Protein 3AGT (pdb70)

Organism: Nitratidesulfovibrio vulgaris (strain ATCC 29579 / DSM 644 / CCUG 34227 / NCIMB 8303 / VKM B-1760 / Hildenborough) (NCBI:txid882)

Radius of gyration: 22.62 Å; Cα contacts (8 Å, |Δi|>4): 217; chains: 2; bounding box: 48×69×42 Å

Nearest PDB structures (foldseek):
  3agt-assembly1_A  TM=1.008E+00  e=1.242E-19  Nitratidesulfovibrio vulgaris
  3whn-assembly2_B  TM=9.846E-01  e=7.867E-18  Nitratidesulfovibrio vulgaris str. Hildenborough
  3waq-assembly1_A  TM=9.697E-01  e=4.913E-17  Nitratidesulfovibrio vulgaris str. Hildenborough
  4xpw-assembly1_A  TM=8.738E-01  e=1.683E-05  Methylococcus capsulatus str. Bath
  4xpx-assembly1_A  TM=8.775E-01  e=5.217E-05  Methylococcus capsulatus str. Bath

B-factor: mean 12.22, std 5.67, range [4.22, 37.98]

Secondary structure (DSSP, 8-state):
--S----GGG--SHHHHHHHHHHHHHHHHHHHHHHTT-HHHHHHHHHHHHHHHHHHHHHHHHHHHHTT-TTHHHHHHHHHHHHHHHHHHHHHHTT--HHHHHHHHHHHHHHHHHIIIIIIHHHHHHHHHTT--/--S----GGG--SHHHHHHHHHHHHHHHHHHHHHHTT-HHHHHHHHHHHHHHHHHHHHHHHHHHHHTT-TTHHHHHHHHHHHHHHHHHHHHHTTT--HHHHHHHHHHHHHHHHHIIIIIIHHHHHHHHHTT--

Structure (mmCIF, N/CA/C/O backbone):
data_3AGT
#
_entry.id   3AGT
#
_cell.length_a   33.311
_cell.length_b   44.873
_cell.length_c   48.127
_cell.angle_alpha   95.270
_cell.angle_beta   104.200
_cell.angle_gamma   90.030
#
_symmetry.space_group_name_H-M   'P 1'
#
loop_
_entity.id
_entity.type
_entity.pdbx_description
1 polymer 'Hemerythrin-like domain protein DcrH'
2 non-polymer 'CHLORO DIIRON-OXO MOIETY'
3 water water
#
loop_
_atom_site.group_PDB
_atom_site.id
_atom_site.type_symbol
_atom_site.label_atom_id
_atom_site.label_alt_id
_atom_site.label_comp_id
_atom_site.label_asym_id
_atom_site.label_entity_id
_atom_site.label_seq_id
_atom_site.pdbx_PDB_ins_code
_atom_site.Cartn_x
_atom_site.Cartn_y
_atom_site.Cartn_z
_atom_site.occupancy
_atom_site.B_iso_or_equiv
_atom_site.auth_seq_id
_atom_site.auth_comp_id
_atom_site.auth_asym_id
_atom_site.auth_atom_id
_atom_site.pdbx_PDB_model_num
ATOM 1 N N . ASP A 1 4 ? 37.915 20.878 2.343 1.00 29.76 4 ASP A N 1
ATOM 2 C CA . ASP A 1 4 ? 38.482 21.931 3.246 1.00 28.45 4 ASP A CA 1
ATOM 3 C C . ASP A 1 4 ? 37.400 22.851 3.848 1.00 27.02 4 ASP A C 1
ATOM 4 O O . ASP A 1 4 ? 37.018 22.717 5.020 1.00 26.86 4 ASP A O 1
ATOM 9 N N . VAL A 1 5 ? 36.894 23.767 3.031 1.00 24.84 5 VAL A N 1
ATOM 10 C CA . VAL A 1 5 ? 35.832 24.683 3.453 1.00 22.42 5 VAL A CA 1
ATOM 11 C C . VAL A 1 5 ? 34.544 24.334 2.709 1.00 20.73 5 VAL A C 1
ATOM 12 O O . VAL A 1 5 ? 34.537 24.278 1.476 1.00 21.01 5 VAL A O 1
ATOM 16 N N . LEU A 1 6 ? 33.474 24.076 3.463 1.00 18.12 6 LEU A N 1
ATOM 17 C CA . LEU A 1 6 ? 32.138 23.820 2.885 1.00 16.28 6 LEU A CA 1
ATOM 18 C C . LEU A 1 6 ? 31.340 25.119 2.651 1.00 16.41 6 LEU A C 1
ATOM 19 O O . LEU A 1 6 ? 30.645 25.264 1.623 1.00 16.93 6 LEU A O 1
ATOM 24 N N . VAL A 1 7 ? 31.462 26.060 3.590 1.00 14.66 7 VAL A N 1
ATOM 25 C CA . VAL A 1 7 ? 30.751 27.355 3.554 1.00 14.36 7 VAL A CA 1
ATOM 26 C C . VAL A 1 7 ? 31.746 28.489 3.673 1.00 14.65 7 VAL A C 1
ATOM 27 O O . VAL A 1 7 ? 32.553 28.529 4.604 1.00 14.66 7 VAL A O 1
ATOM 31 N N . LYS A 1 8 ? 31.714 29.399 2.718 1.00 14.60 8 LYS A N 1
ATOM 32 C CA . LYS A 1 8 ? 32.530 30.594 2.807 1.00 15.43 8 LYS A CA 1
ATOM 33 C C . LYS A 1 8 ? 31.641 31.753 3.229 1.00 15.47 8 LYS A C 1
ATOM 34 O O . LYS A 1 8 ? 30.557 31.932 2.695 1.00 16.78 8 LYS A O 1
ATOM 40 N N . TRP A 1 9 ? 32.109 32.544 4.183 1.00 14.89 9 TRP A N 1
ATOM 41 C CA . TRP A 1 9 ? 31.361 33.725 4.584 1.00 15.18 9 TRP A CA 1
ATOM 42 C C . TRP A 1 9 ? 31.152 34.649 3.406 1.00 15.30 9 TRP A C 1
ATOM 43 O O . TRP A 1 9 ? 32.017 34.789 2.559 1.00 16.51 9 TRP A O 1
ATOM 54 N N . SER A 1 10 ? 29.998 35.275 3.350 1.00 15.36 10 SER A N 1
ATOM 55 C CA . SER A 1 10 ? 29.773 36.340 2.391 1.00 16.06 10 SER A CA 1
ATOM 56 C C . SER A 1 10 ? 28.806 37.331 2.998 1.00 16.37 10 SER A C 1
ATOM 57 O O . SER A 1 10 ? 28.178 37.051 4.046 1.00 15.16 10 SER A O 1
ATOM 60 N N . GLU A 1 11 ? 28.697 38.481 2.333 1.00 16.89 11 GLU A N 1
ATOM 61 C CA . GLU A 1 11 ? 27.749 39.540 2.695 1.00 18.01 11 GLU A CA 1
ATOM 62 C C . GLU A 1 11 ? 26.296 39.049 2.763 1.00 17.85 11 GLU A C 1
ATOM 63 O O . GLU A 1 11 ? 25.478 39.614 3.498 1.00 18.40 11 GLU A O 1
ATOM 69 N N . ASP A 1 12 ? 25.973 37.986 2.036 1.00 17.48 12 ASP A N 1
ATOM 70 C CA . ASP A 1 12 ? 24.642 37.404 2.131 1.00 17.90 12 ASP A CA 1
ATOM 71 C C . ASP A 1 12 ? 24.288 36.944 3.556 1.00 16.00 12 ASP A C 1
ATOM 72 O O . ASP A 1 12 ? 23.111 36.862 3.912 1.00 15.65 12 ASP A O 1
ATOM 77 N N . LEU A 1 13 ? 25.310 36.703 4.384 1.00 13.72 13 LEU A N 1
ATOM 78 C CA . LEU A 1 13 ? 25.069 36.254 5.747 1.00 13.03 13 LEU A CA 1
ATOM 79 C C . LEU A 1 13 ? 25.220 37.369 6.780 1.00 11.59 13 LEU A C 1
ATOM 80 O O . LEU A 1 13 ? 25.030 37.133 7.969 1.00 11.95 13 LEU A O 1
ATOM 85 N N . ALA A 1 14 ? 25.565 38.572 6.333 1.00 10.94 14 ALA A N 1
ATOM 86 C CA . ALA A 1 14 ? 25.880 39.696 7.234 1.00 10.40 14 ALA A CA 1
ATOM 87 C C . ALA A 1 14 ? 24.632 40.270 7.920 1.00 9.58 14 ALA A C 1
ATOM 88 O O . ALA A 1 14 ? 23.534 40.257 7.368 1.00 11.00 14 ALA A O 1
ATOM 90 N N . ASN A 1 15 ? 24.803 40.711 9.156 1.00 11.22 15 ASN A N 1
ATOM 91 C CA . ASN A 1 15 ? 23.712 41.273 9.964 1.00 9.56 15 ASN A CA 1
ATOM 92 C C . ASN A 1 15 ? 24.381 42.321 10.881 1.00 9.57 15 ASN A C 1
ATOM 93 O O . ASN A 1 15 ? 25.274 43.048 10.410 1.00 10.49 15 ASN A O 1
ATOM 98 N N . LEU A 1 16 ? 23.952 42.440 12.127 1.00 9.03 16 LEU A N 1
ATOM 99 C CA . LEU A 1 16 ? 24.640 43.326 13.094 1.00 9.70 16 LEU A CA 1
ATOM 100 C C . LEU A 1 16 ? 26.057 42.825 13.333 1.00 9.28 16 LEU A C 1
ATOM 101 O O . LEU A 1 16 ? 26.288 41.631 13.266 1.00 8.30 16 LEU A O 1
ATOM 106 N N . PRO A 1 17 ? 27.012 43.697 13.656 1.00 9.20 17 PRO A N 1
ATOM 107 C CA . PRO A 1 17 ? 28.372 43.202 13.863 1.00 9.65 17 PRO A CA 1
ATOM 108 C C . PRO A 1 17 ? 28.488 42.139 14.951 1.00 8.85 17 PRO A C 1
ATOM 109 O O . PRO A 1 17 ? 29.233 41.144 14.784 1.00 9.00 17 PRO A O 1
ATOM 113 N N . SER A 1 18 ? 27.787 42.302 16.076 1.00 9.62 18 SER A N 1
ATOM 114 C CA A SER A 1 18 ? 27.896 41.276 17.124 0.80 9.56 18 SER A CA 1
ATOM 115 C CA B SER A 1 18 ? 27.861 41.294 17.144 0.20 9.03 18 SER A CA 1
ATOM 116 C C . SER A 1 18 ? 27.313 39.948 16.698 1.00 8.48 18 SER A C 1
ATOM 117 O O . SER A 1 18 ? 27.828 38.904 17.080 1.00 10.13 18 SER A O 1
ATOM 122 N N . ILE A 1 19 ? 26.258 39.989 15.894 1.00 7.47 19 ILE A N 1
ATOM 123 C CA . ILE A 1 19 ? 25.624 38.797 15.392 1.00 7.19 19 ILE A CA 1
ATOM 124 C C . ILE A 1 19 ? 26.523 38.122 14.347 1.00 6.43 19 ILE A C 1
ATOM 125 O O . ILE A 1 19 ? 26.624 36.857 14.330 1.00 6.41 19 ILE A O 1
ATOM 130 N N . ASP A 1 20 ? 27.233 38.892 13.537 1.00 6.79 20 ASP A N 1
ATOM 131 C CA . ASP A 1 20 ? 28.172 38.339 12.583 1.00 6.79 20 ASP A CA 1
ATOM 132 C C . ASP A 1 20 ? 29.216 37.487 13.309 1.00 6.53 20 ASP A C 1
ATOM 133 O O . ASP A 1 20 ? 29.608 36.452 12.790 1.00 7.57 20 ASP A O 1
ATOM 138 N N . THR A 1 21 ? 29.678 37.896 14.495 1.00 5.98 21 THR A N 1
ATOM 139 C CA . THR A 1 21 ? 30.676 37.072 15.203 1.00 7.42 21 THR A CA 1
ATOM 140 C C . THR A 1 21 ? 30.126 35.666 15.513 1.00 5.71 21 THR A C 1
ATOM 141 O O . THR A 1 21 ? 30.866 34.684 15.446 1.00 6.50 21 THR A O 1
ATOM 145 N N . GLN A 1 22 ? 28.850 35.565 15.868 1.00 5.74 22 GLN A N 1
ATOM 146 C CA . GLN A 1 22 ? 28.235 34.274 16.163 1.00 5.23 22 GLN A CA 1
ATOM 147 C C . GLN A 1 22 ? 27.892 33.395 14.933 1.00 5.17 22 GLN A C 1
ATOM 148 O O . GLN A 1 22 ? 28.255 32.182 14.917 1.00 5.77 22 GLN A O 1
ATOM 154 N N . HIS A 1 23 ? 27.324 34.002 13.933 1.00 5.50 23 HIS A N 1
ATOM 155 C CA . HIS A 1 23 ? 27.097 33.333 12.665 1.00 5.41 23 HIS A CA 1
ATOM 156 C C . HIS A 1 23 ? 28.430 32.879 12.060 1.00 5.98 23 HIS A C 1
ATOM 157 O O . HIS A 1 23 ? 28.495 31.747 11.568 1.00 6.46 23 HIS A O 1
ATOM 164 N N . LYS A 1 24 ? 29.493 33.696 12.141 1.00 6.12 24 LYS A N 1
ATOM 165 C CA . LYS A 1 24 ? 30.801 33.265 11.619 1.00 7.63 24 LYS A CA 1
ATOM 166 C C . LYS A 1 24 ? 31.333 32.064 12.424 1.00 8.31 24 LYS A C 1
ATOM 167 O O . LYS A 1 24 ? 31.894 31.127 11.845 1.00 8.32 24 LYS A O 1
ATOM 173 N N . ARG A 1 25 ? 31.178 32.100 13.738 1.00 8.76 25 ARG A N 1
ATOM 174 C CA . ARG A 1 25 ? 31.579 30.975 14.566 1.00 8.79 25 ARG A CA 1
ATOM 175 C C . ARG A 1 25 ? 30.801 29.721 14.174 1.00 7.16 25 ARG A C 1
ATOM 176 O O . ARG A 1 25 ? 31.371 28.609 14.138 1.00 8.03 25 ARG A O 1
ATOM 184 N N . LEU A 1 26 ? 29.517 29.842 13.855 1.00 7.48 26 LEU A N 1
ATOM 185 C CA . LEU A 1 26 ? 28.749 28.665 13.419 1.00 8.52 26 LEU A CA 1
ATOM 186 C C . LEU A 1 26 ? 29.261 28.142 12.104 1.00 7.65 26 LEU A C 1
ATOM 187 O O . LEU A 1 26 ? 29.352 26.922 11.898 1.00 7.85 26 LEU A O 1
ATOM 192 N N . VAL A 1 27 ? 29.586 29.058 11.193 1.00 7.76 27 VAL A N 1
ATOM 193 C CA . VAL A 1 27 ? 30.153 28.651 9.887 1.00 8.87 27 VAL A CA 1
ATOM 194 C C . VAL A 1 27 ? 31.493 27.922 10.140 1.00 8.89 27 VAL A C 1
ATOM 195 O O . VAL A 1 27 ? 31.774 26.884 9.524 1.00 9.86 27 VAL A O 1
ATOM 199 N N . ASP A 1 28 ? 32.287 28.426 11.088 1.00 8.20 28 ASP A N 1
ATOM 200 C CA . ASP A 1 28 ? 33.548 27.752 11.439 1.00 9.03 28 ASP A CA 1
ATOM 201 C C . ASP A 1 28 ? 33.295 26.344 11.971 1.00 7.78 28 ASP A C 1
ATOM 202 O O . ASP A 1 28 ? 34.029 25.417 11.593 1.00 8.70 28 ASP A O 1
ATOM 207 N N . TYR A 1 29 ? 32.310 26.163 12.857 1.00 7.69 29 TYR A N 1
ATOM 208 C CA . TYR A 1 29 ? 31.984 24.812 13.319 1.00 8.26 29 TYR A CA 1
ATOM 209 C C . TYR A 1 29 ? 31.553 23.945 12.164 1.00 8.03 29 TYR A C 1
ATOM 210 O O . TYR A 1 29 ? 31.933 22.789 12.133 1.00 7.94 29 TYR A O 1
ATOM 219 N N . ILE A 1 30 ? 30.742 24.465 11.244 1.00 9.13 30 ILE A N 1
ATOM 220 C CA . ILE A 1 30 ? 30.318 23.677 10.078 1.00 9.84 30 ILE A CA 1
ATOM 221 C C . ILE A 1 30 ? 31.548 23.187 9.305 1.00 8.53 30 ILE A C 1
ATOM 222 O O . ILE A 1 30 ? 31.662 21.993 8.959 1.00 8.80 30 ILE A O 1
ATOM 227 N N . ASN A 1 31 ? 32.491 24.093 9.064 1.00 8.63 31 ASN A N 1
ATOM 228 C CA . ASN A 1 31 ? 33.697 23.716 8.313 1.00 9.27 31 ASN A CA 1
ATOM 229 C C . ASN A 1 31 ? 34.584 22.754 9.095 1.00 9.45 31 ASN A C 1
ATOM 230 O O . ASN A 1 31 ? 35.170 21.843 8.517 1.00 10.60 31 ASN A O 1
ATOM 235 N N . ASP A 1 32 ? 34.664 22.899 10.410 1.00 8.79 32 ASP A N 1
ATOM 236 C CA . ASP A 1 32 ? 35.369 21.913 11.226 1.00 9.26 32 ASP A CA 1
ATOM 237 C C . ASP A 1 32 ? 34.709 20.543 11.090 1.00 9.16 32 ASP A C 1
ATOM 238 O O . ASP A 1 32 ? 35.396 19.544 11.020 1.00 8.79 32 ASP A O 1
ATOM 243 N N . LEU A 1 33 ? 33.385 20.488 11.097 1.00 8.33 33 LEU A N 1
ATOM 244 C CA . LEU A 1 33 ? 32.675 19.200 10.970 1.00 8.60 33 LEU A CA 1
ATOM 245 C C . LEU A 1 33 ? 32.908 18.601 9.567 1.00 9.15 33 LEU A C 1
ATOM 246 O O . LEU A 1 33 ? 33.166 17.407 9.447 1.00 9.37 33 LEU A O 1
ATOM 251 N N . TYR A 1 34 ? 32.867 19.424 8.527 1.00 9.63 34 TYR A N 1
ATOM 252 C CA . TYR A 1 34 ? 33.230 19.005 7.164 1.00 11.73 34 TYR A CA 1
ATOM 253 C C . TYR A 1 34 ? 34.638 18.390 7.125 1.00 11.09 34 TYR A C 1
ATOM 254 O O . TYR A 1 34 ? 34.843 17.290 6.589 1.00 11.20 34 TYR A O 1
ATOM 263 N N . ARG A 1 35 ? 35.623 19.079 7.703 1.00 11.07 35 ARG A N 1
ATOM 264 C CA A ARG A 1 35 ? 37.005 18.574 7.747 0.35 11.69 35 ARG A CA 1
ATOM 265 C CA B ARG A 1 35 ? 36.989 18.555 7.703 0.35 12.04 35 ARG A CA 1
ATOM 266 C CA C ARG A 1 35 ? 36.981 18.541 7.679 0.30 11.76 35 ARG A CA 1
ATOM 267 C C . ARG A 1 35 ? 37.077 17.203 8.416 1.00 11.68 35 ARG A C 1
ATOM 268 O O . ARG A 1 35 ? 37.755 16.262 7.942 1.00 11.93 35 ARG A O 1
ATOM 290 N N . ALA A 1 36 ? 36.374 17.060 9.536 1.00 11.19 36 ALA A N 1
ATOM 291 C CA . ALA A 1 36 ? 36.372 15.778 10.257 1.00 10.99 36 ALA A CA 1
ATOM 292 C C . ALA A 1 36 ? 35.762 14.667 9.384 1.00 11.87 36 ALA A C 1
ATOM 293 O O . ALA A 1 36 ? 36.311 13.580 9.310 1.00 12.02 36 ALA A O 1
ATOM 295 N N . ALA A 1 37 ? 34.686 14.982 8.674 1.00 11.87 37 ALA A N 1
ATOM 296 C CA . ALA A 1 37 ? 34.060 14.023 7.743 1.00 12.33 37 ALA A CA 1
ATOM 297 C C . ALA A 1 37 ? 35.000 13.644 6.598 1.00 12.79 37 ALA A C 1
ATOM 298 O O . ALA A 1 37 ? 35.105 12.468 6.236 1.00 13.79 37 ALA A O 1
ATOM 300 N N . ARG A 1 38 ? 35.707 14.629 6.048 1.00 12.87 38 ARG A N 1
ATOM 301 C CA . ARG A 1 38 ? 36.657 14.374 4.950 1.00 14.86 38 ARG A CA 1
ATOM 302 C C . ARG A 1 38 ? 37.806 13.486 5.408 1.00 14.72 38 ARG A C 1
ATOM 303 O O . ARG A 1 38 ? 38.300 12.649 4.638 1.00 16.35 38 ARG A O 1
ATOM 311 N N . ARG A 1 39 ? 38.201 13.639 6.664 1.00 14.20 39 ARG A N 1
ATOM 312 C CA A ARG A 1 39 ? 39.275 12.864 7.290 0.70 15.20 39 ARG A CA 1
ATOM 313 C CA B ARG A 1 39 ? 39.288 12.840 7.210 0.30 14.83 39 ARG A CA 1
ATOM 314 C C . ARG A 1 39 ? 38.773 11.521 7.772 1.00 14.65 39 ARG A C 1
ATOM 315 O O . ARG A 1 39 ? 39.551 10.708 8.289 1.00 15.57 39 ARG A O 1
ATOM 330 N N . ARG A 1 40 ? 37.461 11.293 7.633 1.00 13.92 40 ARG A N 1
ATOM 331 C CA . ARG A 1 40 ? 36.787 10.036 8.056 1.00 13.76 40 ARG A CA 1
ATOM 332 C C . ARG A 1 40 ? 37.008 9.759 9.540 1.00 13.73 40 ARG A C 1
ATOM 333 O O . ARG A 1 40 ? 37.168 8.604 10.001 1.00 14.73 40 ARG A O 1
ATOM 341 N N . ASP A 1 41 ? 37.014 10.858 10.297 1.00 12.56 41 ASP A N 1
ATOM 342 C CA . ASP A 1 41 ? 37.276 10.802 11.726 1.00 11.97 41 ASP A CA 1
ATOM 343 C C . ASP A 1 41 ? 35.956 10.931 12.484 1.00 10.95 41 ASP A C 1
ATOM 344 O O . ASP A 1 41 ? 35.518 12.048 12.793 1.00 10.94 41 ASP A O 1
ATOM 349 N N . MET A 1 42 ? 35.300 9.813 12.771 1.00 10.22 42 MET A N 1
ATOM 350 C CA . MET A 1 42 ? 33.994 9.856 13.421 1.00 9.71 42 MET A CA 1
ATOM 351 C C . MET A 1 42 ? 33.978 10.342 14.837 1.00 9.70 42 MET A C 1
ATOM 352 O O . MET A 1 42 ? 33.020 11.029 15.227 1.00 9.56 42 MET A O 1
ATOM 357 N N . ASP A 1 43 ? 35.005 10.040 15.621 1.00 10.75 43 ASP A N 1
ATOM 358 C CA . ASP A 1 43 ? 35.051 10.536 16.983 1.00 10.87 43 ASP A CA 1
ATOM 359 C C . ASP A 1 43 ? 35.109 12.067 16.964 1.00 10.01 43 ASP A C 1
ATOM 360 O O . ASP A 1 43 ? 34.415 12.747 17.756 1.00 10.86 43 ASP A O 1
ATOM 365 N N . LYS A 1 44 ? 35.945 12.609 16.093 1.00 11.19 44 LYS A N 1
ATOM 366 C CA . LYS A 1 44 ? 36.068 14.065 15.986 1.00 10.31 44 LYS A CA 1
ATOM 367 C C . LYS A 1 44 ? 34.746 14.613 15.465 1.00 10.52 44 LYS A C 1
ATOM 368 O O . LYS A 1 44 ? 34.267 15.656 15.931 1.00 9.70 44 LYS A O 1
ATOM 374 N N . ALA A 1 45 ? 34.124 13.929 14.495 1.00 8.96 45 ALA A N 1
ATOM 375 C CA . ALA A 1 45 ? 32.866 14.444 13.952 1.00 9.54 45 ALA A CA 1
ATOM 376 C C . ALA A 1 45 ? 31.785 14.560 15.039 1.00 9.02 45 ALA A C 1
ATOM 377 O O . ALA A 1 45 ? 31.037 15.527 15.094 1.00 7.42 45 ALA A O 1
ATOM 379 N N . ARG A 1 46 ? 31.715 13.578 15.925 1.00 8.89 46 ARG A N 1
ATOM 380 C CA . ARG A 1 46 ? 30.725 13.600 16.987 1.00 9.28 46 ARG A CA 1
ATOM 381 C C . ARG A 1 46 ? 31.067 14.664 17.981 1.00 9.32 46 ARG A C 1
ATOM 382 O O . ARG A 1 46 ? 30.180 15.399 18.420 1.00 8.75 46 ARG A O 1
ATOM 390 N N . GLU A 1 47 ? 32.349 14.875 18.236 1.00 9.35 47 GLU A N 1
ATOM 391 C CA . GLU A 1 47 ? 32.75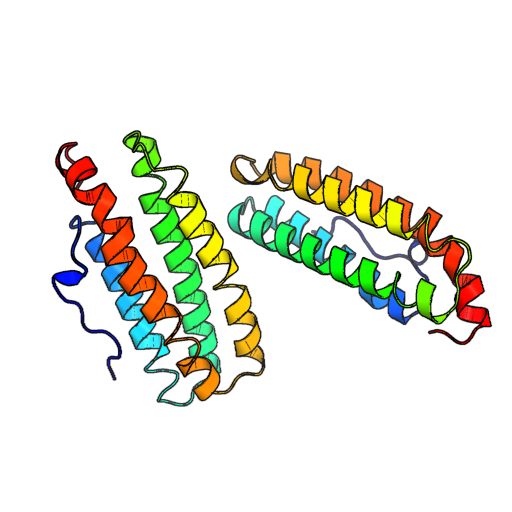2 15.943 19.154 1.00 9.20 47 GLU A CA 1
ATOM 392 C C . GLU A 1 47 ? 32.414 17.350 18.605 1.00 8.76 47 GLU A C 1
ATOM 393 O O . GLU A 1 47 ? 31.840 18.181 19.316 1.00 8.63 47 GLU A O 1
ATOM 399 N N . VAL A 1 48 ? 32.706 17.561 17.333 1.00 7.21 48 VAL A N 1
ATOM 400 C CA . VAL A 1 48 ? 32.425 18.871 16.706 1.00 8.08 48 VAL A CA 1
ATOM 401 C C . VAL A 1 48 ? 30.938 19.077 16.569 1.00 7.71 48 VAL A C 1
ATOM 402 O O . VAL A 1 48 ? 30.440 20.186 16.797 1.00 6.51 48 VAL A O 1
ATOM 406 N N . PHE A 1 49 ? 30.182 18.027 16.187 1.00 7.85 49 PHE A N 1
ATOM 407 C CA . PHE A 1 49 ? 28.732 18.184 16.107 1.00 7.61 49 PHE A CA 1
ATOM 408 C C . PHE A 1 49 ? 28.149 18.614 17.461 1.00 7.56 49 PHE A C 1
ATOM 409 O O . PHE A 1 49 ? 27.313 19.541 17.556 1.00 7.92 49 PHE A O 1
ATOM 417 N N . ASP A 1 50 ? 28.574 17.975 18.534 1.00 8.25 50 ASP A N 1
ATOM 418 C CA . ASP A 1 50 ? 28.097 18.351 19.875 1.00 8.81 50 ASP A CA 1
ATOM 419 C C . ASP A 1 50 ? 28.409 19.794 20.207 1.00 8.49 50 ASP A C 1
ATOM 420 O O . ASP A 1 50 ? 27.557 20.520 20.709 1.00 7.65 50 ASP A O 1
ATOM 425 N N . ALA A 1 51 ? 29.614 20.204 19.869 1.00 7.78 51 ALA A N 1
ATOM 426 C CA . ALA A 1 51 ? 30.042 21.572 20.163 1.00 6.56 51 ALA A CA 1
ATOM 427 C C . ALA A 1 51 ? 29.285 22.590 19.304 1.00 6.63 51 ALA A C 1
ATOM 428 O O . ALA A 1 51 ? 28.893 23.643 19.799 1.00 7.59 51 ALA A O 1
ATOM 430 N N . LEU A 1 52 ? 29.026 22.243 18.046 1.00 6.54 52 LEU A N 1
ATOM 431 C CA . LEU A 1 52 ? 28.207 23.056 17.148 1.00 7.25 52 LEU A CA 1
ATOM 432 C C . LEU A 1 52 ? 26.817 23.229 17.704 1.00 6.86 52 LEU A C 1
ATOM 433 O O . LEU A 1 52 ? 26.314 24.373 17.765 1.00 6.87 52 LEU A O 1
ATOM 438 N N . LYS A 1 53 ? 26.194 22.133 18.115 1.00 7.40 53 LYS A N 1
ATOM 439 C CA . LYS A 1 53 ? 24.848 22.196 18.655 1.00 7.79 53 LYS A CA 1
ATOM 440 C C . LYS A 1 53 ? 24.832 23.097 19.906 1.00 6.92 53 LYS A C 1
ATOM 441 O O . LYS A 1 53 ? 23.951 23.945 20.104 1.00 7.06 53 LYS A O 1
ATOM 447 N N . ASN A 1 54 ? 25.808 22.894 20.788 1.00 6.96 54 ASN A N 1
ATOM 448 C CA . ASN A 1 54 ? 25.796 23.616 22.041 1.00 8.06 54 ASN A CA 1
ATOM 449 C C . ASN A 1 54 ? 25.975 25.132 21.781 1.00 5.94 54 ASN A C 1
ATOM 450 O O . ASN A 1 54 ? 25.294 25.975 22.381 1.00 7.05 54 ASN A O 1
ATOM 455 N N . TYR A 1 55 ? 26.823 25.484 20.817 1.00 6.16 55 TYR A N 1
ATOM 456 C CA . TYR A 1 55 ? 27.037 26.892 20.473 1.00 5.99 55 TYR A CA 1
ATOM 457 C C . TYR A 1 55 ? 25.781 27.444 19.825 1.00 6.01 55 TYR A C 1
ATOM 458 O O . TYR A 1 55 ? 25.381 28.581 20.130 1.00 6.08 55 TYR A O 1
ATOM 467 N N . ALA A 1 56 ? 25.133 26.683 18.945 1.00 6.90 56 ALA A N 1
ATOM 468 C CA . ALA A 1 56 ? 23.896 27.166 18.333 1.00 6.24 56 ALA A CA 1
ATOM 469 C C . ALA A 1 56 ? 22.862 27.515 19.380 1.00 5.24 56 ALA A C 1
ATOM 470 O O . ALA A 1 56 ? 22.236 28.595 19.286 1.00 5.35 56 ALA A O 1
ATOM 472 N N . VAL A 1 57 ? 22.709 26.666 20.412 1.00 6.09 57 VAL A N 1
ATOM 473 C CA . VAL A 1 57 ? 21.784 26.934 21.502 1.00 6.78 57 VAL A CA 1
ATOM 474 C C . VAL A 1 57 ? 22.136 28.274 22.152 1.00 6.45 57 VAL A C 1
ATOM 475 O O . VAL A 1 57 ? 21.257 29.083 22.483 1.00 6.63 57 VAL A O 1
ATOM 479 N N . GLU A 1 58 ? 23.420 28.544 22.352 1.00 5.79 58 GLU A N 1
ATOM 480 C CA . GLU A 1 58 ? 23.818 29.801 23.026 1.00 6.51 58 GLU A CA 1
ATOM 481 C C . GLU A 1 58 ? 23.623 30.997 22.100 1.00 5.44 58 GLU A C 1
ATOM 482 O O . GLU A 1 58 ? 23.176 32.051 22.570 1.00 5.89 58 GLU A O 1
ATOM 488 N N . HIS A 1 59 ? 23.845 30.830 20.790 1.00 5.36 59 HIS A N 1
ATOM 489 C CA . HIS A 1 59 ? 23.607 31.912 19.814 1.00 5.95 59 HIS A CA 1
ATOM 490 C C . HIS A 1 59 ? 22.110 32.225 19.766 1.00 5.60 59 HIS A C 1
ATOM 491 O O . HIS A 1 59 ? 21.689 33.401 19.861 1.00 4.99 59 HIS A O 1
ATOM 498 N N . PHE A 1 60 ? 21.286 31.194 19.689 1.00 5.45 60 PHE A N 1
ATOM 499 C CA . PHE A 1 60 ? 19.844 31.359 19.719 1.00 6.43 60 PHE A CA 1
ATOM 500 C C . PHE A 1 60 ? 19.409 32.089 20.990 1.00 5.91 60 PHE A C 1
ATOM 501 O O . PHE A 1 60 ? 18.583 33.015 20.921 1.00 7.14 60 PHE A O 1
ATOM 509 N N . GLY A 1 61 ? 19.974 31.729 22.147 1.00 6.12 61 GLY A N 1
ATOM 510 C CA . GLY A 1 61 ? 19.665 32.431 23.403 1.00 6.12 61 GLY A CA 1
ATOM 511 C C . GLY A 1 61 ? 20.066 33.888 23.405 1.00 6.23 61 GLY A C 1
ATOM 512 O O . GLY A 1 61 ? 19.318 34.734 23.912 1.00 6.60 61 GLY A O 1
ATOM 513 N N . TYR A 1 62 ? 21.177 34.225 22.761 1.00 5.86 62 TYR A N 1
ATOM 514 C CA . TYR A 1 62 ? 21.640 35.599 22.664 1.00 7.76 62 TYR A CA 1
ATOM 515 C C . TYR A 1 62 ? 20.650 36.384 21.815 1.00 5.88 62 TYR A C 1
ATOM 516 O O . TYR A 1 62 ? 20.241 37.473 22.176 1.00 6.02 62 TYR A O 1
ATOM 525 N N . GLU A 1 63 ? 20.234 35.857 20.669 1.00 4.96 63 GLU A N 1
ATOM 526 C CA . GLU A 1 63 ? 19.222 36.514 19.878 1.00 5.27 63 GLU A CA 1
ATOM 527 C C . GLU A 1 63 ? 17.947 36.700 20.659 1.00 5.07 63 GLU A C 1
ATOM 528 O O . GLU A 1 63 ? 17.344 37.772 20.593 1.00 6.21 63 GLU A O 1
ATOM 534 N N . GLU A 1 64 ? 17.507 35.647 21.325 1.00 5.82 64 GLU A N 1
ATOM 535 C CA . GLU A 1 64 ? 16.259 35.729 22.087 1.00 6.37 64 GLU A CA 1
ATOM 536 C C . GLU A 1 64 ? 16.331 36.776 23.205 1.00 6.59 64 GLU A C 1
ATOM 537 O O . GLU A 1 64 ? 15.329 37.451 23.528 1.00 6.53 64 GLU A O 1
ATOM 543 N N . ARG A 1 65 ? 17.516 36.974 23.780 1.00 6.34 65 ARG A N 1
ATOM 544 C CA A ARG A 1 65 ? 17.694 37.990 24.802 0.70 6.65 65 ARG A CA 1
ATOM 545 C CA B ARG A 1 65 ? 17.670 37.990 24.805 0.30 6.60 65 ARG A CA 1
ATOM 546 C C . ARG A 1 65 ? 17.601 39.395 24.202 1.00 6.42 65 ARG A C 1
ATOM 547 O O . ARG A 1 65 ? 16.971 40.266 24.786 1.00 6.29 65 ARG A O 1
ATOM 562 N N . LEU A 1 66 ? 18.157 39.587 23.001 1.00 6.46 66 LEU A N 1
ATOM 563 C CA . LEU A 1 66 ? 17.985 40.845 22.275 1.00 6.43 66 LEU A CA 1
ATOM 564 C C . LEU A 1 66 ? 16.486 41.061 21.981 1.00 5.91 66 LEU A C 1
ATOM 565 O O . LEU A 1 66 ? 15.965 42.160 22.103 1.00 6.12 66 LEU A O 1
ATOM 570 N N . PHE A 1 67 ? 15.775 40.005 21.564 1.00 5.43 67 PHE A N 1
ATOM 571 C CA . PHE A 1 67 ? 14.365 40.122 21.252 1.00 5.54 67 PHE A CA 1
ATOM 572 C C . PHE A 1 67 ? 13.584 40.577 22.490 1.00 5.77 67 PHE A C 1
ATOM 573 O O . PHE A 1 67 ? 12.698 41.441 22.390 1.00 5.91 67 PHE A O 1
ATOM 581 N N . ALA A 1 68 ? 13.943 40.063 23.652 1.00 5.85 68 ALA A N 1
ATOM 582 C CA . ALA A 1 68 ? 13.242 40.385 24.893 1.00 6.76 68 ALA A CA 1
ATOM 583 C C . ALA A 1 68 ? 13.610 41.794 25.290 1.00 6.49 68 ALA A C 1
ATOM 584 O O . ALA A 1 68 ? 12.725 42.651 25.513 1.00 6.44 68 ALA A O 1
ATOM 586 N N . ASP A 1 69 ? 14.907 42.056 25.379 1.00 6.22 69 ASP A N 1
ATOM 587 C CA . ASP A 1 69 ? 15.404 43.401 25.809 1.00 7.16 69 ASP A CA 1
ATOM 588 C C . ASP A 1 69 ? 14.772 44.515 24.971 1.00 6.33 69 ASP A C 1
ATOM 589 O O . ASP A 1 69 ? 14.433 45.584 25.456 1.00 6.77 69 ASP A O 1
ATOM 594 N N . TYR A 1 70 ? 14.649 44.276 23.667 1.00 6.10 70 TYR A N 1
ATOM 595 C CA . TYR A 1 70 ? 14.201 45.270 22.744 1.00 6.18 70 TYR A CA 1
ATOM 596 C C . TYR A 1 70 ? 12.772 45.151 22.288 1.00 7.25 70 TYR A C 1
ATOM 597 O O . TYR A 1 70 ? 12.343 45.943 21.407 1.00 8.84 70 TYR A O 1
ATOM 606 N N . ALA A 1 71 ? 12.032 44.252 22.915 1.00 7.30 71 ALA A N 1
ATOM 607 C CA . ALA A 1 71 ? 10.584 44.081 22.718 1.00 7.86 71 ALA A CA 1
ATOM 608 C C . ALA A 1 71 ? 10.268 43.828 21.267 1.00 7.47 71 ALA A C 1
ATOM 609 O O . ALA A 1 71 ? 9.292 44.354 20.746 1.00 9.90 71 ALA A O 1
ATOM 611 N N . TYR A 1 72 ? 11.112 43.039 20.614 1.00 8.22 72 TYR A N 1
ATOM 612 C CA . TYR A 1 72 ? 10.900 42.684 19.206 1.00 7.80 72 TYR A CA 1
ATOM 613 C C . TYR A 1 72 ? 9.559 41.988 18.965 1.00 8.73 72 TYR A C 1
ATOM 614 O O . TYR A 1 72 ? 9.266 40.925 19.538 1.00 7.94 72 TYR A O 1
ATOM 623 N N . PRO A 1 73 ? 8.730 42.535 18.049 1.00 9.24 73 PRO A N 1
ATOM 624 C CA . PRO A 1 73 ? 7.391 41.958 17.879 1.00 10.39 73 PRO A CA 1
ATOM 625 C C . PRO A 1 73 ? 7.284 40.501 17.416 1.00 10.09 73 PRO A C 1
ATOM 626 O O . PRO A 1 73 ? 6.257 39.858 17.703 1.00 10.48 73 PRO A O 1
ATOM 630 N N . GLU A 1 74 ? 8.300 39.994 16.722 1.00 10.01 74 GLU A N 1
ATOM 631 C CA . GLU A 1 74 ? 8.284 38.587 16.290 1.00 9.58 74 GLU A CA 1
ATOM 632 C C . GLU A 1 74 ? 9.134 37.663 17.168 1.00 8.83 74 GLU A C 1
ATOM 633 O O . GLU A 1 74 ? 9.566 36.594 16.722 1.00 9.59 74 GLU A O 1
ATOM 639 N N . ALA A 1 75 ? 9.342 38.048 18.417 1.00 8.15 75 ALA A N 1
ATOM 640 C CA . ALA A 1 75 ? 10.108 37.258 19.394 1.00 8.61 75 ALA A CA 1
ATOM 641 C C . ALA A 1 75 ? 9.541 35.843 19.496 1.00 8.73 75 ALA A C 1
ATOM 642 O O . ALA A 1 75 ? 10.318 34.863 19.479 1.00 8.58 75 ALA A O 1
ATOM 644 N N . THR A 1 76 ? 8.226 35.693 19.608 1.00 9.00 76 THR A N 1
ATOM 645 C CA . THR A 1 76 ? 7.599 34.373 19.833 1.00 10.01 76 THR A CA 1
ATOM 646 C C . THR A 1 76 ? 7.870 33.454 18.682 1.00 9.63 76 THR A C 1
ATOM 647 O O . THR A 1 76 ? 8.312 32.334 18.852 1.00 9.44 76 THR A O 1
ATOM 651 N N A ARG A 1 77 ? 7.604 33.928 17.469 0.60 9.26 77 ARG A N 1
ATOM 652 N N B ARG A 1 77 ? 7.615 33.957 17.496 0.40 9.41 77 ARG A N 1
ATOM 653 C CA A ARG A 1 77 ? 7.801 33.149 16.253 0.60 10.00 77 ARG A CA 1
ATOM 654 C CA B ARG A 1 77 ? 7.783 33.172 16.330 0.40 9.75 77 ARG A CA 1
ATOM 655 C C A ARG A 1 77 ? 9.243 32.713 16.079 0.60 8.42 77 ARG A C 1
ATOM 656 C C B ARG A 1 77 ? 9.227 32.714 16.131 0.40 8.45 77 ARG A C 1
ATOM 657 O O A ARG A 1 77 ? 9.518 31.516 15.860 0.60 8.20 77 ARG A O 1
ATOM 658 O O B ARG A 1 77 ? 9.478 31.519 15.907 0.40 8.33 77 ARG A O 1
ATOM 673 N N . HIS A 1 78 ? 10.168 33.646 16.231 1.00 7.71 78 HIS A N 1
ATOM 674 C CA . HIS A 1 78 ? 11.558 33.363 15.976 1.00 7.25 78 HIS A CA 1
ATOM 675 C C . HIS A 1 78 ? 12.097 32.391 17.033 1.00 7.08 78 HIS A C 1
ATOM 676 O O . HIS A 1 78 ? 12.822 31.443 16.682 1.00 5.87 78 HIS A O 1
ATOM 683 N N . LYS A 1 79 ? 11.734 32.551 18.286 1.00 6.08 79 LYS A N 1
ATOM 684 C CA . LYS A 1 79 ? 12.094 31.571 19.337 1.00 7.13 79 LYS A CA 1
ATOM 685 C C . LYS A 1 79 ? 11.596 30.179 19.008 1.00 7.03 79 LYS A C 1
ATOM 686 O O . LYS A 1 79 ? 12.344 29.195 19.210 1.00 6.71 79 LYS A O 1
ATOM 692 N N . GLU A 1 80 ? 10.377 30.062 18.490 1.00 7.69 80 GLU A N 1
ATOM 693 C CA . GLU A 1 80 ? 9.830 28.734 18.173 1.00 7.83 80 GLU A CA 1
ATOM 694 C C . GLU A 1 80 ? 10.574 28.113 17.001 1.00 7.28 80 GLU A C 1
ATOM 695 O O . GLU A 1 80 ? 10.857 26.917 16.996 1.00 7.54 80 GLU A O 1
ATOM 701 N N . ILE A 1 81 ? 10.956 28.939 16.040 1.00 6.98 81 ILE A N 1
ATOM 702 C CA . ILE A 1 81 ? 11.775 28.435 14.942 1.00 8.30 81 ILE A CA 1
ATOM 703 C C . ILE A 1 81 ? 13.086 27.862 15.506 1.00 6.87 81 ILE A C 1
ATOM 704 O O . ILE A 1 81 ? 13.539 26.808 15.068 1.00 8.19 81 ILE A O 1
ATOM 709 N N . HIS A 1 82 ? 13.760 28.600 16.396 1.00 5.94 82 HIS A N 1
ATOM 710 C CA . HIS A 1 82 ? 14.989 28.112 17.008 1.00 5.78 82 HIS A CA 1
ATOM 711 C C . HIS A 1 82 ? 14.755 26.820 17.762 1.00 5.90 82 HIS A C 1
ATOM 712 O O . HIS A 1 82 ? 15.527 25.847 17.627 1.00 6.03 82 HIS A O 1
ATOM 719 N N . ARG A 1 83 ? 13.696 26.787 18.558 1.00 6.15 83 ARG A N 1
ATOM 720 C CA . ARG A 1 83 ? 13.409 25.596 19.356 1.00 7.36 83 ARG A CA 1
ATOM 721 C C . ARG A 1 83 ? 13.191 24.373 18.481 1.00 6.67 83 ARG A C 1
ATOM 722 O O . ARG A 1 83 ? 13.707 23.303 18.797 1.00 7.04 83 ARG A O 1
ATOM 730 N N . ARG A 1 84 ? 12.429 24.511 17.417 1.00 6.85 84 ARG A N 1
ATOM 731 C CA . ARG A 1 84 ? 12.211 23.366 16.523 1.00 7.75 84 ARG A CA 1
ATOM 732 C C . ARG A 1 84 ? 13.528 22.880 15.904 1.00 8.03 84 ARG A C 1
ATOM 733 O O . ARG A 1 84 ? 13.754 21.676 15.771 1.00 9.33 84 ARG A O 1
ATOM 741 N N . PHE A 1 85 ? 14.403 23.804 15.533 1.00 7.86 85 PHE A N 1
ATOM 742 C CA . PHE A 1 85 ? 15.687 23.378 14.967 1.00 6.97 85 PHE A CA 1
ATOM 743 C C . PHE A 1 85 ? 16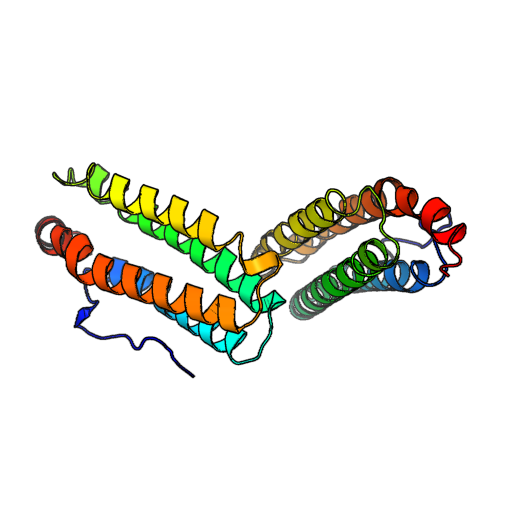.552 22.676 16.023 1.00 7.51 85 PHE A C 1
ATOM 744 O O . PHE A 1 85 ? 17.214 21.679 15.685 1.00 8.71 85 PHE A O 1
ATOM 752 N N . VAL A 1 86 ? 16.596 23.162 17.262 1.00 7.73 86 VAL A N 1
ATOM 753 C CA . VAL A 1 86 ? 17.309 22.448 18.329 1.00 9.31 86 VAL A CA 1
ATOM 754 C C . VAL A 1 86 ? 16.781 21.019 18.435 1.00 8.94 86 VAL A C 1
ATOM 755 O O . VAL A 1 86 ? 17.580 20.019 18.477 1.00 7.88 86 VAL A O 1
ATOM 759 N N . GLU A 1 87 ? 15.458 20.873 18.435 1.00 9.44 87 GLU A N 1
ATOM 760 C CA . GLU A 1 87 ? 14.864 19.523 18.480 1.00 11.00 87 GLU A CA 1
ATOM 761 C C . GLU A 1 87 ? 15.349 18.696 17.301 1.00 10.11 87 GLU A C 1
ATOM 762 O O . GLU A 1 87 ? 15.674 17.489 17.463 1.00 11.18 87 GLU A O 1
ATOM 768 N N . THR A 1 88 ? 15.346 19.273 16.106 1.00 9.77 88 THR A N 1
ATOM 769 C CA . THR A 1 88 ? 15.831 18.609 14.883 1.00 10.46 88 THR A CA 1
ATOM 770 C C . THR A 1 88 ? 17.301 18.189 14.956 1.00 9.67 88 THR A C 1
ATOM 771 O O . THR A 1 88 ? 17.653 17.039 14.607 1.00 10.58 88 THR A O 1
ATOM 775 N N . VAL A 1 89 ? 18.160 19.082 15.447 1.00 9.33 89 VAL A N 1
ATOM 776 C CA A VAL A 1 89 ? 19.568 18.800 15.630 0.70 9.49 89 VAL A CA 1
ATOM 777 C CA B VAL A 1 89 ? 19.567 18.712 15.560 0.30 9.21 89 VAL A CA 1
ATOM 778 C C . VAL A 1 89 ? 19.790 17.616 16.600 1.00 9.11 89 VAL A C 1
ATOM 779 O O . VAL A 1 89 ? 20.675 16.753 16.384 1.00 8.90 89 VAL A O 1
ATOM 786 N N . LEU A 1 90 ? 18.984 17.563 17.673 1.00 9.94 90 LEU A N 1
ATOM 787 C CA . LEU A 1 90 ? 19.079 16.456 18.657 1.00 10.38 90 LEU A CA 1
ATOM 788 C C . LEU A 1 90 ? 18.695 15.126 18.008 1.00 10.43 90 LEU A C 1
ATOM 789 O O . LEU A 1 90 ? 19.334 14.086 18.263 1.00 11.15 90 LEU A O 1
ATOM 794 N N . LYS A 1 91 ? 17.704 15.145 17.115 1.00 10.86 91 LYS A N 1
ATOM 795 C CA . LYS A 1 91 ? 17.319 13.960 16.356 1.00 13.23 91 LYS A CA 1
ATOM 796 C C . LYS A 1 91 ? 18.441 13.543 15.402 1.00 12.19 91 LYS A C 1
ATOM 797 O O . LYS A 1 91 ? 18.803 12.369 15.330 1.00 11.96 91 LYS A O 1
ATOM 803 N N . TRP A 1 92 ? 19.035 14.493 14.680 1.00 11.51 92 TRP A N 1
ATOM 804 C CA . TRP A 1 92 ? 20.117 14.158 13.763 1.00 10.80 92 TRP A CA 1
ATOM 805 C C . TRP A 1 92 ? 21.321 13.595 14.491 1.00 10.34 92 TRP A C 1
ATOM 806 O O . TRP A 1 92 ? 22.002 12.695 13.977 1.00 11.18 92 TRP A O 1
ATOM 817 N N . GLU A 1 93 ? 21.589 14.091 15.703 1.00 10.94 93 GLU A N 1
ATOM 818 C CA . GLU A 1 93 ? 22.718 13.657 16.482 1.00 12.15 93 GLU A CA 1
ATOM 819 C C . GLU A 1 93 ? 22.661 12.156 16.726 1.00 11.44 93 GLU A C 1
ATOM 820 O O . GLU A 1 93 ? 23.698 11.459 16.720 1.00 11.66 93 GLU A O 1
ATOM 826 N N . LYS A 1 94 ? 21.453 11.634 16.919 1.00 10.97 94 LYS A N 1
ATOM 827 C CA . LYS A 1 94 ? 21.336 10.199 17.230 1.00 11.72 94 LYS A CA 1
ATOM 828 C C . LYS A 1 94 ? 21.915 9.300 16.143 1.00 11.43 94 LYS A C 1
ATOM 829 O O . LYS A 1 94 ? 22.469 8.252 16.469 1.00 10.57 94 LYS A O 1
ATOM 835 N N . GLN A 1 95 ? 21.831 9.721 14.879 1.00 11.09 95 GLN A N 1
ATOM 836 C CA . GLN A 1 95 ? 22.397 8.943 13.772 1.00 11.35 95 GLN A CA 1
ATOM 837 C C . GLN A 1 95 ? 23.908 8.849 13.799 1.00 11.52 95 GLN A C 1
ATOM 838 O O . GLN A 1 95 ? 24.489 7.960 13.191 1.00 11.23 95 GLN A O 1
ATOM 844 N N . LEU A 1 96 ? 24.569 9.804 14.451 1.00 11.99 96 LEU A N 1
ATOM 845 C CA . LEU A 1 96 ? 26.050 9.812 14.450 1.00 12.46 96 LEU A CA 1
ATOM 846 C C . LEU A 1 96 ? 26.711 8.690 15.243 1.00 13.70 96 LEU A C 1
ATOM 847 O O . LEU A 1 96 ? 27.850 8.342 14.967 1.00 14.11 96 LEU A O 1
ATOM 852 N N . ALA A 1 97 ? 26.017 8.128 16.229 1.00 14.24 97 ALA A N 1
ATOM 853 C CA . ALA A 1 97 ? 26.570 6.996 16.992 1.00 14.89 97 ALA A CA 1
ATOM 854 C C . ALA A 1 97 ? 26.990 5.817 16.128 1.00 14.82 97 ALA A C 1
ATOM 855 O O . ALA A 1 97 ? 28.097 5.273 16.301 1.00 14.09 97 ALA A O 1
ATOM 857 N N . ALA A 1 98 ? 26.096 5.407 15.213 1.00 13.84 98 ALA A N 1
ATOM 858 C CA . ALA A 1 98 ? 26.341 4.306 14.284 1.00 14.33 98 ALA A CA 1
ATOM 859 C C . ALA A 1 98 ? 26.740 4.776 12.898 1.00 14.32 98 ALA A C 1
ATOM 860 O O . ALA A 1 98 ? 27.102 3.973 12.043 1.00 14.60 98 ALA A O 1
ATOM 862 N N . GLY A 1 99 ? 26.677 6.089 12.673 1.00 14.79 99 GLY A N 1
ATOM 863 C CA . GLY A 1 99 ? 26.962 6.620 11.353 1.00 15.66 99 GLY A CA 1
ATOM 864 C C . GLY A 1 99 ? 28.389 6.505 10.877 1.00 15.20 99 GLY A C 1
ATOM 865 O O . GLY A 1 99 ? 29.334 6.287 11.647 1.00 16.26 99 GLY A O 1
ATOM 866 N N . ASP A 1 100 ? 28.538 6.654 9.573 1.00 14.65 100 ASP A N 1
ATOM 867 C CA . ASP A 1 100 ? 29.835 6.754 8.944 1.00 14.74 100 ASP A CA 1
ATOM 868 C C . ASP A 1 100 ? 30.019 8.185 8.355 1.00 13.11 100 ASP A C 1
ATOM 869 O O . ASP A 1 100 ? 29.143 9.054 8.476 1.00 12.47 100 ASP A O 1
ATOM 874 N N . PRO A 1 101 ? 31.155 8.441 7.690 1.00 12.90 101 PRO A N 1
ATOM 875 C CA . PRO A 1 101 ? 31.371 9.823 7.235 1.00 13.06 101 PRO A CA 1
ATOM 876 C C . PRO A 1 101 ? 30.318 10.325 6.246 1.00 12.54 101 PRO A C 1
ATOM 877 O O . PRO A 1 101 ? 30.020 11.506 6.184 1.00 11.99 101 PRO A O 1
ATOM 881 N N . GLU A 1 102 ? 29.712 9.421 5.501 1.00 12.93 102 GLU A N 1
ATOM 882 C CA . GLU A 1 102 ? 28.640 9.802 4.595 1.00 13.65 102 GLU A CA 1
ATOM 883 C C . GLU A 1 102 ? 27.376 10.291 5.348 1.00 13.30 102 GLU A C 1
ATOM 884 O O . GLU A 1 102 ? 26.714 11.254 4.918 1.00 13.44 102 GLU A O 1
ATOM 890 N N . VAL A 1 103 ? 27.061 9.670 6.488 1.00 12.82 103 VAL A N 1
ATOM 891 C CA . VAL A 1 103 ? 25.987 10.166 7.372 1.00 13.16 103 VAL A CA 1
ATOM 892 C C . VAL A 1 103 ? 26.352 11.568 7.856 1.00 11.72 103 VAL A C 1
ATOM 893 O O . VAL A 1 103 ? 25.499 12.474 7.890 1.00 10.70 103 VAL A O 1
ATOM 897 N N . VAL A 1 104 ? 27.624 11.767 8.209 1.00 10.73 104 VAL A N 1
ATOM 898 C CA . VAL A 1 104 ? 28.068 13.093 8.629 1.00 10.80 104 VAL A CA 1
ATOM 899 C C . VAL A 1 104 ? 27.838 14.109 7.515 1.00 10.80 104 VAL A C 1
ATOM 900 O O . VAL A 1 104 ? 27.333 15.220 7.769 1.00 10.69 104 VAL A O 1
ATOM 904 N N . MET A 1 105 ? 28.167 13.738 6.271 1.00 11.62 105 MET A N 1
ATOM 905 C CA . MET A 1 105 ? 27.959 14.682 5.162 1.00 13.10 105 MET A CA 1
ATOM 906 C C . MET A 1 105 ? 26.503 14.994 4.913 1.00 13.00 105 MET A C 1
ATOM 907 O O . MET A 1 105 ? 26.148 16.150 4.674 1.00 13.57 105 MET A O 1
ATOM 912 N N . THR A 1 106 ? 25.642 13.988 4.965 1.00 13.03 106 THR A N 1
ATOM 913 C CA . THR A 1 106 ? 24.235 14.240 4.778 1.00 14.32 106 THR A CA 1
ATOM 914 C C . THR A 1 106 ? 23.716 15.193 5.864 1.00 12.59 106 THR A C 1
ATOM 915 O O . THR A 1 106 ? 22.981 16.148 5.610 1.00 12.60 106 THR A O 1
ATOM 919 N N . THR A 1 107 ? 24.118 14.937 7.101 1.00 11.90 107 THR A N 1
ATOM 920 C CA A THR A 1 107 ? 23.774 15.806 8.236 0.70 11.69 107 THR A CA 1
ATOM 921 C CA B THR A 1 107 ? 23.724 15.810 8.202 0.30 11.92 107 THR A CA 1
ATOM 922 C C . THR A 1 107 ? 24.261 17.225 8.005 1.00 11.51 107 THR A C 1
ATOM 923 O O . THR A 1 107 ? 23.544 18.199 8.209 1.00 11.11 107 THR A O 1
ATOM 930 N N . LEU A 1 108 ? 25.508 17.342 7.584 1.00 10.75 108 LEU A N 1
ATOM 931 C CA . LEU A 1 108 ? 26.102 18.624 7.304 1.00 12.20 108 LEU A CA 1
ATOM 932 C C . LEU A 1 108 ? 25.305 19.401 6.280 1.00 12.36 108 LEU A C 1
ATOM 933 O O . LEU A 1 108 ? 25.068 20.602 6.460 1.00 11.97 108 LEU A O 1
ATOM 938 N N . ARG A 1 109 ? 24.882 18.763 5.199 1.00 12.09 109 ARG A N 1
ATOM 939 C CA A ARG A 1 109 ? 24.058 19.444 4.203 0.80 13.76 109 ARG A CA 1
ATOM 940 C CA B ARG A 1 109 ? 24.100 19.481 4.220 0.20 12.53 109 ARG A CA 1
ATOM 941 C C . ARG A 1 109 ? 22.771 19.963 4.813 1.00 12.70 109 ARG A C 1
ATOM 942 O O . ARG A 1 109 ? 22.339 21.055 4.501 1.00 11.78 109 ARG A O 1
ATOM 957 N N . GLY A 1 110 ? 22.147 19.192 5.695 1.00 11.45 110 GLY A N 1
ATOM 958 C CA . GLY A 1 110 ? 20.928 19.690 6.369 1.00 12.17 110 GLY A CA 1
ATOM 959 C C . GLY A 1 110 ? 21.198 20.873 7.267 1.00 11.04 110 GLY A C 1
ATOM 960 O O . GLY A 1 110 ? 20.398 21.815 7.333 1.00 11.25 110 GLY A O 1
ATOM 961 N N . LEU A 1 111 ? 22.304 20.831 7.998 1.00 9.44 111 LEU A N 1
ATOM 962 C CA . LEU A 1 111 ? 22.717 21.935 8.872 1.00 9.78 111 LEU A CA 1
ATOM 963 C C . LEU A 1 111 ? 22.958 23.188 8.053 1.00 9.76 111 LEU A C 1
ATOM 964 O O . LEU A 1 111 ? 22.427 24.219 8.381 1.00 8.89 111 LEU A O 1
ATOM 969 N N . VAL A 1 112 ? 23.702 23.090 6.967 1.00 10.35 112 VAL A N 1
ATOM 970 C CA . VAL A 1 112 ? 24.020 24.248 6.156 1.00 11.55 112 VAL A CA 1
ATOM 971 C C . VAL A 1 112 ? 22.743 24.818 5.537 1.00 11.62 112 VAL A C 1
ATOM 972 O O . VAL A 1 112 ? 22.514 26.040 5.526 1.00 11.53 112 VAL A O 1
ATOM 976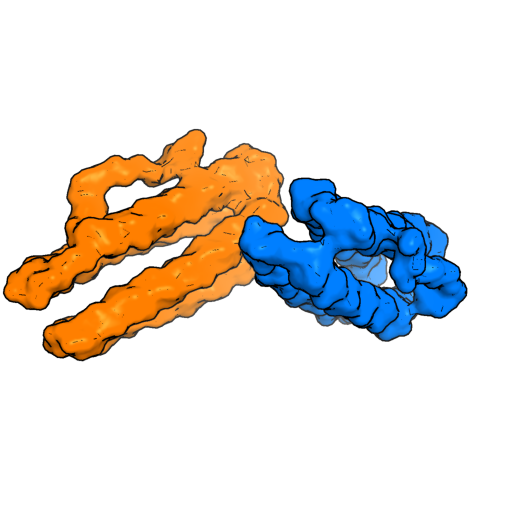 N N . ASP A 1 113 ? 21.886 23.939 5.025 1.00 11.67 113 ASP A N 1
ATOM 977 C CA . ASP A 1 113 ? 20.676 24.411 4.356 1.00 12.20 113 ASP A CA 1
ATOM 978 C C . ASP A 1 113 ? 19.803 25.155 5.335 1.00 11.03 113 ASP A C 1
ATOM 979 O O . ASP A 1 113 ? 19.279 26.246 4.998 1.00 11.12 113 ASP A O 1
ATOM 984 N N . TRP A 1 114 ? 19.658 24.624 6.552 1.00 9.62 114 TRP A N 1
ATOM 985 C CA . TRP A 1 114 ? 18.827 25.309 7.550 1.00 9.43 114 TRP A CA 1
ATOM 986 C C . TRP A 1 114 ? 19.449 26.650 7.923 1.00 8.87 114 TRP A C 1
ATOM 987 O O . TRP A 1 114 ? 18.770 27.681 7.927 1.00 8.99 114 TRP A O 1
ATOM 998 N N . LEU A 1 115 ? 20.733 26.645 8.230 1.00 8.79 115 LEU A N 1
ATOM 999 C CA . LEU A 1 115 ? 21.412 27.836 8.755 1.00 9.91 115 LEU A CA 1
ATOM 1000 C C . LEU A 1 115 ? 21.450 28.968 7.749 1.00 9.31 115 LEU A C 1
ATOM 1001 O O . LEU A 1 115 ? 21.132 30.079 8.085 1.00 8.67 115 LEU A O 1
ATOM 1006 N N . VAL A 1 116 ? 21.785 28.680 6.499 1.00 9.87 116 VAL A N 1
ATOM 1007 C CA . VAL A 1 116 ? 21.864 29.724 5.508 1.00 11.09 116 VAL A CA 1
ATOM 1008 C C . VAL A 1 116 ? 20.479 30.316 5.296 1.00 10.61 116 VAL A C 1
ATOM 1009 O O . VAL A 1 116 ? 20.321 31.529 5.264 1.00 9.95 116 VAL A O 1
ATOM 1013 N N . ASN A 1 117 ? 19.457 29.476 5.190 1.00 10.25 117 ASN A N 1
ATOM 1014 C CA . ASN A 1 117 ? 18.107 29.981 5.026 1.00 11.30 117 ASN A CA 1
ATOM 1015 C C . ASN A 1 117 ? 17.652 30.781 6.241 1.00 9.35 117 ASN A C 1
ATOM 1016 O O . ASN A 1 117 ? 17.045 31.849 6.119 1.00 9.57 117 ASN A O 1
ATOM 1021 N N . HIS A 1 118 ? 17.947 30.258 7.419 1.00 8.97 118 HIS A N 1
ATOM 1022 C CA . HIS A 1 118 ? 17.537 30.959 8.631 1.00 8.06 118 HIS A CA 1
ATOM 1023 C C . HIS A 1 118 ? 18.164 32.355 8.784 1.00 7.88 118 HIS A C 1
ATOM 1024 O O . HIS A 1 118 ? 17.474 33.352 9.121 1.00 7.16 118 HIS A O 1
ATOM 1031 N N . ILE A 1 119 ? 19.463 32.426 8.510 1.00 7.61 119 ILE A N 1
ATOM 1032 C CA . ILE A 1 119 ? 20.169 33.695 8.603 1.00 8.21 119 ILE A CA 1
ATOM 1033 C C . ILE A 1 119 ? 19.597 34.684 7.592 1.00 8.29 119 ILE A C 1
ATOM 1034 O O . ILE A 1 119 ? 19.335 35.879 7.905 1.00 8.13 119 ILE A O 1
ATOM 1039 N N . MET A 1 120 ? 19.446 34.233 6.354 1.00 9.48 120 MET A N 1
ATOM 1040 C CA . MET A 1 120 ? 19.031 35.135 5.300 1.00 10.82 120 MET A CA 1
ATOM 1041 C C . MET A 1 120 ? 17.561 35.502 5.345 1.00 11.05 120 MET A C 1
ATOM 1042 O O . MET A 1 120 ? 17.193 36.614 4.927 1.00 12.46 120 MET A O 1
ATOM 1047 N N . LYS A 1 121 ? 16.718 34.611 5.853 1.00 11.20 121 LYS A N 1
ATOM 1048 C CA . LYS A 1 121 ? 15.298 34.855 5.813 1.00 12.72 121 LYS A CA 1
ATOM 1049 C C . LYS A 1 121 ? 14.733 35.321 7.143 1.00 11.97 121 LYS A C 1
ATOM 1050 O O . LYS A 1 121 ? 13.853 36.195 7.151 1.00 13.68 121 LYS A O 1
ATOM 1056 N N . GLU A 1 122 ? 15.188 34.725 8.249 1.00 9.93 122 GLU A N 1
ATOM 1057 C CA . GLU A 1 122 ? 14.603 35.027 9.563 1.00 9.04 122 GLU A CA 1
ATOM 1058 C C . GLU A 1 122 ? 15.435 36.023 10.356 1.00 7.37 122 GLU A C 1
ATOM 1059 O O . GLU A 1 122 ? 14.910 37.031 10.846 1.00 8.16 122 GLU A O 1
ATOM 1065 N N . ASP A 1 123 ? 16.728 35.771 10.472 1.00 6.84 123 ASP A N 1
ATOM 1066 C CA . ASP A 1 123 ? 17.587 36.703 11.194 1.00 6.11 123 ASP A CA 1
ATOM 1067 C C . ASP A 1 123 ? 17.617 38.066 10.516 1.00 6.76 123 ASP A C 1
ATOM 1068 O O . ASP A 1 123 ? 17.623 39.104 11.190 1.00 6.65 123 ASP A O 1
ATOM 1073 N N . LYS A 1 124 ? 17.545 38.072 9.183 1.00 8.02 124 LYS A N 1
ATOM 1074 C CA . LYS A 1 124 ? 17.535 39.364 8.484 1.00 9.12 124 LYS A CA 1
ATOM 1075 C C . LYS A 1 124 ? 16.366 40.230 8.952 1.00 9.70 124 LYS A C 1
ATOM 1076 O O . LYS A 1 124 ? 16.495 41.443 8.993 1.00 10.16 124 LYS A O 1
ATOM 1082 N N . LYS A 1 125 ? 15.255 39.615 9.365 1.00 9.64 125 LYS A N 1
ATOM 1083 C CA . LYS A 1 125 ? 14.059 40.410 9.689 1.00 10.56 125 LYS A CA 1
ATOM 1084 C C . LYS A 1 125 ? 14.228 41.271 10.912 1.00 9.46 125 LYS A C 1
ATOM 1085 O O . LYS A 1 125 ? 13.484 42.232 11.077 1.00 10.27 125 LYS A O 1
ATOM 1091 N N . TYR A 1 126 ? 15.135 40.910 11.817 1.00 8.53 126 TYR A N 1
ATOM 1092 C CA . TYR A 1 126 ? 15.309 41.684 13.057 1.00 8.20 126 TYR A CA 1
ATOM 1093 C C . TYR A 1 126 ? 16.362 42.779 12.907 1.00 7.72 126 TYR A C 1
ATOM 1094 O O . TYR A 1 126 ? 16.519 43.631 13.793 1.00 8.42 126 TYR A O 1
ATOM 1103 N N . GLU A 1 127 ? 17.092 42.787 11.798 1.00 7.88 127 GLU A N 1
ATOM 1104 C CA . GLU A 1 127 ? 18.265 43.650 11.713 1.00 7.81 127 GLU A CA 1
ATOM 1105 C C . GLU A 1 127 ? 17.936 45.143 11.743 1.00 8.68 127 GLU A C 1
ATOM 1106 O O . GLU A 1 127 ? 18.538 45.883 12.534 1.00 8.53 127 GLU A O 1
ATOM 1112 N N . ALA A 1 128 ? 17.052 45.605 10.857 1.00 8.23 128 ALA A N 1
ATOM 1113 C CA . ALA A 1 128 ? 16.764 47.034 10.842 1.00 9.04 128 ALA A CA 1
ATOM 1114 C C . ALA A 1 128 ? 16.163 47.476 12.174 1.00 8.27 128 ALA A C 1
ATOM 1115 O O . ALA A 1 128 ? 16.464 48.566 12.648 1.00 8.42 128 ALA A O 1
ATOM 1117 N N . TYR A 1 129 ? 15.291 46.640 12.735 1.00 8.23 129 TYR A N 1
ATOM 1118 C CA . TYR A 1 129 ? 14.625 46.888 13.989 1.00 8.04 129 TYR A CA 1
ATOM 1119 C C . TYR A 1 129 ? 15.641 47.146 15.112 1.00 7.90 129 TYR A C 1
ATOM 1120 O O . TYR A 1 129 ? 15.575 48.143 15.855 1.00 7.81 129 TYR A O 1
ATOM 1129 N N . LEU A 1 130 ? 16.634 46.302 15.187 1.00 7.59 130 LEU A N 1
ATOM 1130 C CA . LEU A 1 130 ? 17.651 46.457 16.212 1.00 7.04 130 LEU A CA 1
ATOM 1131 C C . LEU A 1 130 ? 18.644 47.594 15.955 1.00 7.82 130 LEU A C 1
ATOM 1132 O O . LEU A 1 130 ? 19.016 48.319 16.904 1.00 8.74 130 LEU A O 1
ATOM 1137 N N . ARG A 1 131 ? 19.024 47.777 14.681 1.00 8.30 131 ARG A N 1
ATOM 1138 C CA . ARG A 1 131 ? 19.905 48.900 14.300 1.00 8.57 131 ARG A CA 1
ATOM 1139 C C . ARG A 1 131 ? 19.293 50.234 14.698 1.00 9.34 131 ARG A C 1
ATOM 1140 O O . ARG A 1 131 ? 19.978 51.123 15.260 1.00 10.19 131 ARG A O 1
ATOM 1148 N N . GLU A 1 132 ? 17.997 50.389 14.434 1.00 8.85 132 GLU A N 1
ATOM 1149 C CA . GLU A 1 132 ? 17.334 51.658 14.741 1.00 9.85 132 GLU A CA 1
ATOM 1150 C C . GLU A 1 132 ? 17.203 51.909 16.256 1.00 9.63 132 GLU A C 1
ATOM 11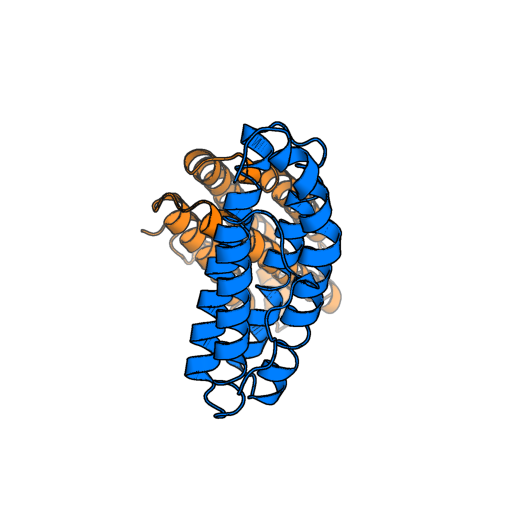51 O O . GLU A 1 132 ? 16.993 53.041 16.692 1.00 10.93 132 GLU A O 1
ATOM 1157 N N . ARG A 1 133 ? 17.375 50.858 17.052 1.00 8.68 133 ARG A N 1
ATOM 1158 C CA A ARG A 1 133 ? 17.376 50.958 18.503 0.80 8.38 133 ARG A CA 1
ATOM 1159 C CA B ARG A 1 133 ? 17.366 50.989 18.504 0.20 9.42 133 ARG A CA 1
ATOM 1160 C C . ARG A 1 133 ? 18.770 50.993 19.125 1.00 9.78 133 ARG A C 1
ATOM 1161 O O . ARG A 1 133 ? 18.924 50.906 20.336 1.00 11.02 133 ARG A O 1
ATOM 1176 N N . GLY A 1 134 ? 19.788 51.137 18.283 1.00 10.13 134 GLY A N 1
ATOM 1177 C CA . GLY A 1 134 ? 21.149 51.326 18.792 1.00 11.42 134 GLY A CA 1
ATOM 1178 C C . GLY A 1 134 ? 21.935 50.065 19.119 1.00 11.25 134 GLY A C 1
ATOM 1179 O O . GLY A 1 134 ? 22.979 50.157 19.779 1.00 10.78 134 GLY A O 1
ATOM 1180 N N . VAL A 1 135 ? 21.434 48.896 18.708 1.00 8.31 135 VAL A N 1
ATOM 1181 C CA . VAL A 1 135 ? 22.123 47.652 18.979 1.00 9.60 135 VAL A CA 1
ATOM 1182 C C . VAL A 1 135 ? 23.260 47.521 17.992 1.00 9.68 135 VAL A C 1
ATOM 1183 O O . VAL A 1 135 ? 23.178 47.992 16.850 1.00 10.03 135 VAL A O 1
ATOM 1187 N N . SER A 1 136 ? 24.320 46.855 18.427 1.00 11.36 136 SER A N 1
ATOM 1188 C CA . SER A 1 136 ? 25.442 46.614 17.511 1.00 11.90 136 SER A CA 1
ATOM 1189 C C . SER A 1 136 ? 25.865 45.165 17.562 1.00 14.11 136 SER A C 1
ATOM 1190 O O . SER A 1 136 ? 26.812 44.780 16.869 1.00 14.72 136 SER A O 1
ATOM 1194 N N . ASP B 1 4 ? 21.328 12.827 44.293 1.00 31.05 4 ASP B N 1
ATOM 1195 C CA . ASP B 1 4 ? 22.050 12.010 43.275 1.00 30.69 4 ASP B CA 1
ATOM 1196 C C . ASP B 1 4 ? 21.109 11.088 42.498 1.00 29.54 4 ASP B C 1
ATOM 1197 O O . ASP B 1 4 ? 21.175 11.021 41.273 1.00 29.83 4 ASP B O 1
ATOM 1202 N N . VAL B 1 5 ? 20.275 10.343 43.220 1.00 27.98 5 VAL B N 1
ATOM 1203 C CA . VAL B 1 5 ? 19.217 9.542 42.602 1.00 26.27 5 VAL B CA 1
ATOM 1204 C C . VAL B 1 5 ? 17.894 9.895 43.288 1.00 24.01 5 VAL B C 1
ATOM 1205 O O . VAL B 1 5 ? 17.831 10.025 44.508 1.00 23.92 5 VAL B O 1
ATOM 1209 N N . LEU B 1 6 ? 16.847 10.109 42.501 1.00 20.88 6 LEU B N 1
ATOM 1210 C CA . LEU B 1 6 ? 15.522 10.372 43.055 1.00 18.72 6 LEU B CA 1
ATOM 1211 C C . LEU B 1 6 ? 14.725 9.080 43.292 1.00 18.45 6 LEU B C 1
ATOM 1212 O O . LEU B 1 6 ? 14.038 8.950 44.307 1.00 19.39 6 LEU B O 1
ATOM 1217 N N . VAL B 1 7 ? 14.835 8.132 42.356 1.00 17.00 7 VAL B N 1
ATOM 1218 C CA . VAL B 1 7 ? 14.116 6.855 42.408 1.00 15.95 7 VAL B CA 1
ATOM 1219 C C . VAL B 1 7 ? 15.107 5.724 42.302 1.00 16.32 7 VAL B C 1
ATOM 1220 O O . VAL B 1 7 ? 15.893 5.664 41.358 1.00 16.17 7 VAL B O 1
ATOM 1224 N N . LYS B 1 8 ? 15.074 4.822 43.277 1.00 16.51 8 LYS B N 1
ATOM 1225 C CA . LYS B 1 8 ? 15.890 3.629 43.204 1.00 17.11 8 LYS B CA 1
ATOM 1226 C C . LYS B 1 8 ? 14.996 2.463 42.804 1.00 16.07 8 LYS B C 1
ATOM 1227 O O . LYS B 1 8 ? 13.920 2.274 43.369 1.00 16.83 8 LYS B O 1
ATOM 1233 N N . TRP B 1 9 ? 15.470 1.668 41.855 1.00 15.69 9 TRP B N 1
ATOM 1234 C CA . TRP B 1 9 ? 14.735 0.485 41.421 1.00 15.37 9 TRP B CA 1
ATOM 1235 C C . TRP B 1 9 ? 14.535 -0.449 42.598 1.00 16.14 9 TRP B C 1
ATOM 1236 O O . TRP B 1 9 ? 15.366 -0.510 43.526 1.00 16.20 9 TRP B O 1
ATOM 1247 N N . SER B 1 10 ? 13.428 -1.173 42.577 1.00 16.50 10 SER B N 1
ATOM 1248 C CA . SER B 1 10 ? 13.196 -2.230 43.537 1.00 17.72 10 SER B CA 1
ATOM 1249 C C . SER B 1 10 ? 12.228 -3.243 42.952 1.00 17.82 10 SER B C 1
ATOM 1250 O O . SER B 1 10 ? 11.544 -2.966 41.956 1.00 17.15 10 SER B O 1
ATOM 1253 N N . GLU B 1 11 ? 12.167 -4.413 43.571 1.00 17.71 11 GLU B N 1
ATOM 1254 C CA . GLU B 1 11 ? 11.222 -5.469 43.195 1.00 18.41 11 GLU B CA 1
ATOM 1255 C C . GLU B 1 11 ? 9.768 -4.998 43.193 1.00 17.84 11 GLU B C 1
ATOM 1256 O O . GLU B 1 11 ? 8.922 -5.569 42.504 1.00 17.61 11 GLU B O 1
ATOM 1262 N N . ASP B 1 12 ? 9.472 -3.944 43.945 1.00 16.57 12 ASP B N 1
ATOM 1263 C CA . ASP B 1 12 ? 8.131 -3.377 43.942 1.00 16.95 12 ASP B CA 1
ATOM 1264 C C . ASP B 1 12 ? 7.704 -2.947 42.533 1.00 14.56 12 ASP B C 1
ATOM 1265 O O . ASP B 1 12 ? 6.511 -2.887 42.228 1.00 14.82 12 ASP B O 1
ATOM 1270 N N . LEU B 1 13 ? 8.690 -2.635 41.690 1.00 14.06 13 LEU B N 1
ATOM 1271 C CA . LEU B 1 13 ? 8.426 -2.167 40.332 1.00 12.19 13 LEU B CA 1
ATOM 1272 C C . LEU B 1 13 ? 8.582 -3.272 39.274 1.00 12.12 13 LEU B C 1
ATOM 1273 O O . LEU B 1 13 ? 8.403 -3.012 38.087 1.00 11.64 13 LEU B O 1
ATOM 1278 N N . ALA B 1 14 ? 8.909 -4.490 39.701 1.00 11.00 14 ALA B N 1
ATOM 1279 C CA . ALA B 1 14 ? 9.230 -5.582 38.760 1.00 9.98 14 ALA B CA 1
ATOM 1280 C C . ALA B 1 14 ? 8.003 -6.174 38.082 1.00 8.93 14 ALA B C 1
ATOM 1281 O O . ALA B 1 14 ? 6.913 -6.244 38.655 1.00 9.96 14 ALA B O 1
ATOM 1283 N N . ASN B 1 15 ? 8.194 -6.578 36.833 1.00 10.56 15 ASN B N 1
ATOM 1284 C CA . ASN B 1 15 ? 7.101 -7.148 36.030 1.00 9.40 15 ASN B CA 1
ATOM 1285 C C . ASN B 1 15 ? 7.768 -8.178 35.106 1.00 9.12 15 ASN B C 1
ATOM 1286 O O . ASN B 1 15 ? 8.679 -8.877 35.542 1.00 10.36 15 ASN B O 1
ATOM 1291 N N . LEU B 1 16 ? 7.315 -8.314 33.871 1.00 8.70 16 LEU B N 1
ATOM 1292 C CA . LEU B 1 16 ? 8.024 -9.145 32.887 1.00 9.07 16 LEU B CA 1
ATOM 1293 C C . LEU B 1 16 ? 9.442 -8.632 32.683 1.00 8.52 16 LEU B C 1
ATOM 1294 O O . LEU B 1 16 ? 9.666 -7.433 32.755 1.00 8.61 16 LEU B O 1
ATOM 1299 N N . PRO B 1 17 ? 10.401 -9.489 32.374 1.00 8.97 17 PRO B N 1
ATOM 1300 C CA . PRO B 1 17 ? 11.760 -8.993 32.159 1.00 9.08 17 PRO B CA 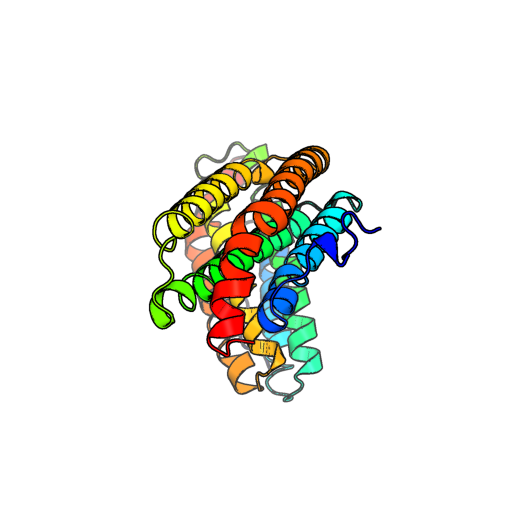1
ATOM 1301 C C . PRO B 1 17 ? 11.889 -7.937 31.058 1.00 8.95 17 PRO B C 1
ATOM 1302 O O . PRO B 1 17 ? 12.605 -6.938 31.253 1.00 8.88 17 PRO B O 1
ATOM 1306 N N . SER B 1 18 ? 11.227 -8.109 29.908 1.00 9.63 18 SER B N 1
ATOM 1307 C CA . SER B 1 18 ? 11.302 -7.070 28.863 1.00 9.86 18 SER B CA 1
ATOM 1308 C C . SER B 1 18 ? 10.703 -5.749 29.305 1.00 8.76 18 SER B C 1
ATOM 1309 O O . SER B 1 18 ? 11.206 -4.686 28.944 1.00 10.54 18 SER B O 1
ATOM 1312 N N . ILE B 1 19 ? 9.636 -5.794 30.096 1.00 8.09 19 ILE B N 1
ATOM 1313 C CA . ILE B 1 19 ? 8.990 -4.601 30.617 1.00 6.99 19 ILE B CA 1
ATOM 1314 C C . ILE B 1 19 ? 9.893 -3.930 31.660 1.00 6.66 19 ILE B C 1
ATOM 1315 O O . ILE B 1 19 ? 9.993 -2.671 31.675 1.00 6.73 19 ILE B O 1
ATOM 1320 N N . ASP B 1 20 ? 10.569 -4.715 32.508 1.00 6.83 20 ASP B N 1
ATOM 1321 C CA . ASP B 1 20 ? 11.541 -4.140 33.460 1.00 7.34 20 ASP B CA 1
ATOM 1322 C C . ASP B 1 20 ? 12.575 -3.273 32.740 1.00 7.38 20 ASP B C 1
ATOM 1323 O O . ASP B 1 20 ? 12.957 -2.220 33.257 1.00 7.92 20 ASP B O 1
ATOM 1328 N N . THR B 1 21 ? 13.059 -3.698 31.568 1.00 6.34 21 THR B N 1
ATOM 1329 C CA . THR B 1 21 ? 14.046 -2.876 30.845 1.00 7.78 21 THR B CA 1
ATOM 1330 C C . THR B 1 21 ? 13.492 -1.488 30.541 1.00 6.04 21 THR B C 1
ATOM 1331 O O . THR B 1 21 ? 14.256 -0.513 30.615 1.00 7.57 21 THR B O 1
ATOM 1335 N N . GLN B 1 22 ? 12.237 -1.394 30.149 1.00 6.62 22 GLN B N 1
ATOM 1336 C CA . GLN B 1 22 ? 11.589 -0.107 29.865 1.00 5.46 22 GLN B CA 1
ATOM 1337 C C . GLN B 1 22 ? 11.215 0.778 31.096 1.00 5.41 22 GLN B C 1
ATOM 1338 O O . GLN B 1 22 ? 11.623 1.952 31.104 1.00 7.52 22 GLN B O 1
ATOM 1344 N N . HIS B 1 23 ? 10.738 0.099 32.129 1.00 7.70 23 HIS B N 1
ATOM 1345 C CA . HIS B 1 23 ? 10.485 0.836 33.357 1.00 6.17 23 HIS B CA 1
ATOM 1346 C C . HIS B 1 23 ? 11.812 1.318 33.946 1.00 6.38 23 HIS B C 1
ATOM 1347 O O . HIS B 1 23 ? 11.864 2.444 34.467 1.00 6.05 23 HIS B O 1
ATOM 1354 N N . LYS B 1 24 ? 12.871 0.488 33.868 1.00 6.75 24 LYS B N 1
ATOM 1355 C CA . LYS B 1 24 ? 14.161 0.953 34.404 1.00 7.66 24 LYS B CA 1
ATOM 1356 C C . LYS B 1 24 ? 14.704 2.145 33.599 1.00 8.51 24 LYS B C 1
ATOM 1357 O O . LYS B 1 24 ? 15.233 3.102 34.168 1.00 8.51 24 LYS B O 1
ATOM 1363 N N . ARG B 1 25 ? 14.526 2.105 32.294 1.00 9.05 25 ARG B N 1
ATOM 1364 C CA A ARG B 1 25 ? 14.900 3.224 31.459 0.80 8.86 25 ARG B CA 1
ATOM 1365 C CA B ARG B 1 25 ? 14.950 3.219 31.472 0.20 7.90 25 ARG B CA 1
ATOM 1366 C C . ARG B 1 25 ? 14.149 4.480 31.821 1.00 7.23 25 ARG B C 1
ATOM 1367 O O . ARG B 1 25 ? 14.721 5.606 31.838 1.00 7.60 25 ARG B O 1
ATOM 1382 N N . LEU B 1 26 ? 12.858 4.347 32.124 1.00 7.03 26 LEU B N 1
ATOM 1383 C CA . LEU B 1 26 ? 12.059 5.497 32.531 1.00 7.78 26 LEU B CA 1
ATOM 1384 C C . LEU B 1 26 ? 12.578 6.042 33.852 1.00 7.39 26 LEU B C 1
ATOM 1385 O O . LEU B 1 26 ? 12.685 7.275 34.036 1.00 8.13 26 LEU B O 1
ATOM 1390 N N . VAL B 1 27 ? 12.876 5.147 34.798 1.00 8.09 27 VAL B N 1
ATOM 1391 C CA . VAL B 1 27 ? 13.493 5.540 36.075 1.00 9.85 27 VAL B CA 1
ATOM 1392 C C . VAL B 1 27 ? 14.811 6.273 35.817 1.00 9.52 27 VAL B C 1
ATOM 1393 O O . VAL B 1 27 ? 15.087 7.308 36.460 1.00 10.82 27 VAL B O 1
ATOM 1397 N N . ASP B 1 28 ? 15.617 5.772 34.885 1.00 8.88 28 ASP B N 1
ATOM 1398 C CA . ASP B 1 28 ? 16.890 6.440 34.544 1.00 8.99 28 ASP B CA 1
ATOM 1399 C C . ASP B 1 28 ? 16.639 7.836 34.028 1.00 8.37 28 ASP B C 1
ATOM 1400 O O . ASP B 1 28 ? 17.350 8.757 34.424 1.00 8.36 28 ASP B O 1
ATOM 1405 N N . TYR B 1 29 ? 15.647 8.021 33.171 1.00 7.86 29 TYR B N 1
ATOM 1406 C CA . TYR B 1 29 ? 15.323 9.381 32.696 1.00 7.96 29 TYR B CA 1
ATOM 1407 C C . TYR B 1 29 ? 14.885 10.264 33.832 1.00 8.10 29 TYR B C 1
ATOM 1408 O O . TYR B 1 29 ? 15.299 11.415 33.871 1.00 7.84 29 TYR B O 1
ATOM 1417 N N . ILE B 1 30 ? 14.051 9.768 34.741 1.00 8.77 30 ILE B N 1
ATOM 1418 C CA . ILE B 1 30 ? 13.640 10.549 35.896 1.00 8.99 30 ILE B CA 1
ATOM 1419 C C . ILE B 1 30 ? 14.884 11.016 36.676 1.00 9.23 30 ILE B C 1
ATOM 1420 O O . ILE B 1 30 ? 15.048 12.205 36.982 1.00 9.07 30 ILE B O 1
ATOM 1425 N N . ASN B 1 31 ? 15.792 10.091 36.931 1.00 9.55 31 ASN B N 1
ATOM 1426 C CA . ASN B 1 31 ? 17.023 10.454 37.655 1.00 10.52 31 ASN B CA 1
ATOM 1427 C C . ASN B 1 31 ? 17.912 11.420 36.898 1.00 10.42 31 ASN B C 1
ATOM 1428 O O . ASN B 1 31 ? 18.507 12.325 37.496 1.00 11.44 31 ASN B O 1
ATOM 1433 N N . ASP B 1 32 ? 17.987 11.318 35.579 1.00 9.57 32 ASP B N 1
ATOM 1434 C CA . ASP B 1 32 ? 18.737 12.295 34.797 1.00 10.05 32 ASP B CA 1
ATOM 1435 C C . ASP B 1 32 ? 18.069 13.657 34.901 1.00 9.39 32 ASP B C 1
ATOM 1436 O O . ASP B 1 32 ? 18.756 14.662 34.926 1.00 9.53 32 ASP B O 1
ATOM 1441 N N . LEU B 1 33 ? 16.739 13.695 34.925 1.00 8.35 33 LEU B N 1
ATOM 1442 C CA . LEU B 1 33 ? 15.997 14.956 35.044 1.00 8.86 33 LEU B CA 1
ATOM 1443 C C . LEU B 1 33 ? 16.238 15.578 36.423 1.00 9.69 33 LEU B C 1
ATOM 1444 O O . LEU B 1 33 ? 16.455 16.785 36.532 1.00 9.70 33 LEU B O 1
ATOM 1449 N N . TYR B 1 34 ? 16.210 14.748 37.455 1.00 10.06 34 TYR B N 1
ATOM 1450 C CA . TYR B 1 34 ? 16.566 15.176 38.813 1.00 12.06 34 TYR B CA 1
ATOM 1451 C C . TYR B 1 34 ? 17.971 15.804 38.867 1.00 12.07 34 TYR B C 1
ATOM 1452 O O . TYR B 1 34 ? 18.140 16.904 39.437 1.00 12.26 34 TYR B O 1
ATOM 1461 N N . ARG B 1 35 ? 18.970 15.151 38.263 1.00 11.49 35 ARG B N 1
ATOM 1462 C CA . ARG B 1 35 ? 20.330 15.707 38.291 1.00 12.46 35 ARG B CA 1
ATOM 1463 C C . ARG B 1 35 ? 20.443 17.013 37.541 1.00 12.21 35 ARG B C 1
ATOM 1464 O O . ARG B 1 35 ? 21.161 17.926 37.992 1.00 13.26 35 ARG B O 1
ATOM 1472 N N . ALA B 1 36 ? 19.717 17.129 36.419 1.00 11.99 36 ALA B N 1
ATOM 1473 C CA . ALA B 1 36 ? 19.722 18.366 35.656 1.00 12.30 36 ALA B CA 1
ATOM 1474 C C . ALA B 1 36 ? 19.150 19.507 36.494 1.00 13.00 36 ALA B C 1
ATOM 1475 O O . ALA B 1 36 ? 19.722 20.600 36.521 1.00 13.42 36 ALA B O 1
ATOM 1477 N N . ALA B 1 37 ? 18.086 19.213 37.246 1.00 12.52 37 ALA B N 1
ATOM 1478 C CA . ALA B 1 37 ? 17.474 20.187 38.143 1.00 13.24 37 ALA B CA 1
ATOM 1479 C C . ALA B 1 37 ? 18.411 20.569 39.284 1.00 13.98 37 ALA B C 1
ATOM 1480 O O . ALA B 1 37 ? 18.560 21.741 39.589 1.00 14.28 37 ALA B O 1
ATOM 1482 N N . ARG B 1 38 ? 19.057 19.578 39.889 1.00 14.07 38 ARG B N 1
ATOM 1483 C CA . ARG B 1 38 ? 20.033 19.805 40.953 1.00 15.43 38 ARG B CA 1
ATOM 1484 C C . ARG B 1 38 ? 21.191 20.683 40.484 1.00 15.65 38 ARG B C 1
ATOM 1485 O O . ARG B 1 38 ? 21.716 21.497 41.263 1.00 16.62 38 ARG B O 1
ATOM 1493 N N . ARG B 1 39 ? 21.591 20.511 39.228 1.00 15.85 39 ARG B N 1
ATOM 1494 C CA A ARG B 1 39 ? 22.686 21.284 38.631 0.70 16.44 39 ARG B CA 1
ATOM 1495 C CA B ARG B 1 39 ? 22.692 21.283 38.646 0.30 16.32 39 ARG B CA 1
ATOM 1496 C C . ARG B 1 39 ? 22.216 22.632 38.113 1.00 16.16 39 ARG B C 1
ATOM 1497 O O . ARG B 1 39 ? 23.025 23.446 37.608 1.00 17.32 39 ARG B O 1
ATOM 1512 N N . ARG B 1 40 ? 20.906 22.869 38.241 1.00 15.67 40 ARG B N 1
ATOM 1513 C CA . ARG B 1 40 ? 20.250 24.112 37.807 1.00 14.34 40 ARG B CA 1
ATOM 1514 C C . ARG B 1 40 ? 20.473 24.385 36.314 1.00 14.12 40 ARG B C 1
ATOM 1515 O O . ARG B 1 40 ? 20.668 25.523 35.886 1.00 15.50 40 ARG B O 1
ATOM 1523 N N . ASP B 1 41 ? 20.426 23.313 35.519 1.00 12.95 41 ASP B N 1
ATOM 1524 C CA . ASP B 1 41 ? 20.691 23.383 34.089 1.00 12.95 41 ASP B CA 1
ATOM 1525 C C . ASP B 1 41 ? 19.367 23.223 33.352 1.00 11.73 41 ASP B C 1
ATOM 1526 O O . ASP B 1 41 ? 18.942 22.084 33.056 1.00 11.30 41 ASP B O 1
ATOM 1531 N N . MET B 1 42 ? 18.684 24.342 33.131 1.00 11.71 42 MET B N 1
ATOM 1532 C CA . MET B 1 42 ? 17.356 24.310 32.511 1.00 11.07 42 MET B CA 1
ATOM 1533 C C . MET B 1 42 ? 17.327 23.833 31.076 1.00 11.18 42 MET B C 1
ATOM 1534 O O . MET B 1 42 ? 16.376 23.157 30.661 1.00 10.54 42 MET B O 1
ATOM 1539 N N . ASP B 1 43 ? 18.358 24.127 30.307 1.00 11.34 43 ASP B N 1
ATOM 1540 C CA . ASP B 1 43 ? 18.445 23.577 28.952 1.00 11.57 43 ASP B CA 1
ATOM 1541 C C . ASP B 1 43 ? 18.491 22.046 28.967 1.00 11.23 43 ASP B C 1
ATOM 1542 O O . ASP B 1 43 ? 17.749 21.383 28.216 1.00 11.69 43 ASP B O 1
ATOM 1547 N N . LYS B 1 44 ? 19.328 21.487 29.833 1.00 11.39 44 LYS B N 1
ATOM 1548 C CA . LYS B 1 44 ? 19.429 20.049 29.956 1.00 11.62 44 LYS B CA 1
ATOM 1549 C C . LYS B 1 44 ? 18.120 19.513 30.481 1.00 10.44 44 LYS B C 1
ATOM 1550 O O . LYS B 1 44 ? 17.646 18.512 29.995 1.00 10.05 44 LYS B O 1
ATOM 1556 N N . ALA B 1 45 ? 17.504 20.191 31.458 1.00 9.05 45 ALA B N 1
ATOM 1557 C CA . ALA B 1 45 ? 16.224 19.707 31.994 1.00 9.30 45 ALA B CA 1
ATOM 1558 C C . ALA B 1 45 ? 15.165 19.587 30.910 1.00 9.09 45 ALA B C 1
ATOM 1559 O O . ALA B 1 45 ? 14.417 18.621 30.864 1.00 7.86 45 ALA B O 1
ATOM 1561 N N . ARG B 1 46 ? 15.055 20.594 30.057 1.00 8.63 46 ARG B N 1
ATOM 1562 C CA . ARG B 1 46 ? 14.080 20.572 28.973 1.00 8.61 46 ARG B CA 1
ATOM 1563 C C . ARG B 1 46 ? 14.393 19.457 27.984 1.00 9.17 46 ARG B C 1
ATOM 1564 O O . ARG B 1 46 ? 13.503 18.755 27.522 1.00 8.19 46 ARG B O 1
ATOM 1572 N N . GLU B 1 47 ? 15.660 19.256 27.701 1.00 9.67 47 GLU B N 1
ATOM 1573 C CA . GLU B 1 47 ? 16.081 18.183 26.799 1.00 9.47 47 GLU B CA 1
ATOM 1574 C C . GLU B 1 47 ? 15.753 16.802 27.348 1.00 8.91 47 GLU B C 1
ATOM 1575 O O . GLU B 1 47 ? 15.150 15.974 26.662 1.00 8.77 47 GLU B O 1
ATOM 1581 N N . VAL B 1 48 ? 16.083 16.597 28.613 1.00 7.45 48 VAL B N 1
ATOM 1582 C CA . VAL B 1 48 ? 15.800 15.308 29.255 1.00 7.98 48 VAL B CA 1
ATOM 1583 C C . VAL B 1 48 ? 14.295 15.098 29.411 1.00 7.54 48 VAL B C 1
ATOM 1584 O O . VAL B 1 48 ? 13.807 13.986 29.229 1.00 6.16 48 VAL B O 1
ATOM 1588 N N . PHE B 1 49 ? 13.532 16.135 29.786 1.00 7.94 49 PHE B N 1
ATOM 1589 C CA . PHE B 1 49 ? 12.094 15.981 29.890 1.00 6.78 49 PHE B CA 1
ATOM 1590 C C . PHE B 1 49 ? 11.498 15.540 28.539 1.00 7.53 49 PHE B C 1
ATOM 1591 O O . PHE B 1 49 ? 10.651 14.632 28.453 1.00 7.09 49 PHE B O 1
ATOM 1599 N N . ASP B 1 50 ? 11.923 16.167 27.462 1.00 8.07 50 ASP B N 1
ATOM 1600 C CA . ASP B 1 50 ? 11.414 15.814 26.134 1.00 9.16 50 ASP B CA 1
ATOM 1601 C C . ASP B 1 50 ? 11.759 14.355 25.781 1.00 8.31 50 ASP B C 1
ATOM 1602 O O . ASP B 1 50 ? 10.912 13.605 25.274 1.00 7.14 50 ASP B O 1
ATOM 1607 N N . ALA B 1 51 ? 12.971 13.943 26.131 1.00 7.60 51 ALA B N 1
ATOM 1608 C CA . ALA B 1 51 ? 13.398 12.564 25.830 1.00 6.88 51 ALA B CA 1
ATOM 1609 C C . ALA B 1 51 ? 12.615 11.577 26.685 1.00 6.83 51 ALA B C 1
ATOM 1610 O O . ALA B 1 51 ? 12.257 10.491 26.195 1.00 7.30 51 ALA B O 1
ATOM 1612 N N . LEU B 1 52 ? 12.338 11.939 27.943 1.00 6.53 52 LEU B N 1
ATOM 1613 C CA . LEU B 1 52 ? 11.534 11.099 28.854 1.00 7.01 52 LEU B CA 1
ATOM 1614 C C . LEU B 1 52 ? 10.132 10.934 28.305 1.00 6.60 52 LEU B C 1
ATOM 1615 O O . LEU B 1 52 ? 9.599 9.814 28.245 1.00 6.77 52 LEU B O 1
ATOM 1620 N N . LYS B 1 53 ? 9.520 12.027 27.880 1.00 6.61 53 LYS B N 1
ATOM 1621 C CA . LYS B 1 53 ? 8.190 11.968 27.291 1.00 7.13 53 LYS B CA 1
ATOM 1622 C C . LYS B 1 53 ? 8.171 11.067 26.050 1.00 7.22 53 LYS B C 1
ATOM 1623 O O . LYS B 1 53 ? 7.301 10.192 25.887 1.00 6.63 53 LYS B O 1
ATOM 1629 N N . ASN B 1 54 ? 9.141 11.257 25.160 1.00 6.62 54 ASN B N 1
ATOM 1630 C CA . ASN B 1 54 ? 9.156 10.513 23.918 1.00 8.20 54 ASN B CA 1
ATOM 1631 C C . ASN B 1 54 ? 9.313 9.004 24.203 1.00 5.86 54 ASN B C 1
ATOM 1632 O O . ASN B 1 54 ? 8.630 8.158 23.610 1.00 7.56 54 ASN B O 1
ATOM 1637 N N . TYR B 1 55 ? 10.152 8.673 25.187 1.00 5.56 55 TYR B N 1
ATOM 1638 C CA . TYR B 1 55 ? 10.377 7.291 25.550 1.00 5.90 55 TYR B CA 1
ATOM 1639 C C . TYR B 1 55 ? 9.150 6.716 26.205 1.00 5.73 55 TYR B C 1
ATOM 1640 O O . TYR B 1 55 ? 8.758 5.587 25.884 1.00 6.20 55 TYR B O 1
ATOM 1649 N N . ALA B 1 56 ? 8.469 7.477 27.044 1.00 6.24 56 ALA B N 1
ATOM 1650 C CA . ALA B 1 56 ? 7.233 6.978 27.649 1.00 6.10 56 ALA B CA 1
ATOM 1651 C C . ALA B 1 56 ? 6.199 6.636 26.610 1.00 5.73 56 ALA B C 1
ATOM 1652 O O . ALA B 1 56 ? 5.537 5.577 26.719 1.00 6.08 56 ALA B O 1
ATOM 1654 N N . VAL B 1 57 ? 6.033 7.499 25.601 1.00 6.71 57 VAL B N 1
ATOM 1655 C CA . VAL B 1 57 ? 5.123 7.200 24.506 1.00 7.14 57 VAL B CA 1
ATOM 1656 C C . VAL B 1 57 ? 5.488 5.863 23.835 1.00 6.70 57 VAL B C 1
ATOM 1657 O O . VAL B 1 57 ? 4.597 5.065 23.496 1.00 6.56 57 VAL B O 1
ATOM 1661 N N . GLU B 1 58 ? 6.770 5.607 23.621 1.00 5.26 58 GLU B N 1
ATOM 1662 C CA . GLU B 1 58 ? 7.176 4.361 22.974 1.00 6.27 58 GLU B CA 1
ATOM 1663 C C . GLU B 1 58 ? 6.995 3.178 23.914 1.00 5.07 58 GLU B C 1
ATOM 1664 O O . GLU B 1 58 ? 6.562 2.107 23.450 1.00 5.74 58 GLU B O 1
ATOM 1670 N N . HIS B 1 59 ? 7.242 3.323 25.217 1.00 5.23 59 HIS B N 1
ATOM 1671 C CA . HIS B 1 59 ? 6.979 2.229 26.163 1.00 6.08 59 HIS B CA 1
ATOM 1672 C C . HIS B 1 59 ? 5.478 1.924 26.227 1.00 5.14 59 HIS B C 1
ATOM 1673 O O . HIS B 1 59 ? 5.060 0.743 26.182 1.00 4.89 59 HIS B O 1
ATOM 1680 N N . PHE B 1 60 ? 4.659 2.967 26.343 1.00 4.80 60 PHE B N 1
ATOM 1681 C CA . PHE B 1 60 ? 3.206 2.782 26.346 1.00 6.08 60 PHE B CA 1
ATOM 1682 C C . PHE B 1 60 ? 2.784 2.044 25.067 1.00 5.40 60 PHE B C 1
ATOM 1683 O O . PHE B 1 60 ? 1.929 1.165 25.113 1.00 6.36 60 PHE B O 1
ATOM 1691 N N . GLY B 1 61 ? 3.363 2.407 23.932 1.00 6.76 61 GLY B N 1
ATOM 1692 C CA . GLY B 1 61 ? 3.057 1.744 22.640 1.00 6.90 61 GLY B CA 1
ATOM 1693 C C . GLY B 1 61 ? 3.447 0.286 22.622 1.00 6.28 61 GLY B C 1
ATOM 1694 O O . GLY B 1 61 ? 2.687 -0.573 22.126 1.00 7.12 61 GLY B O 1
ATOM 1695 N N . TYR B 1 62 ? 4.555 -0.051 23.267 1.00 5.49 62 TYR B N 1
ATOM 1696 C CA . TYR B 1 62 ? 5.001 -1.423 23.407 1.00 6.81 62 TYR B CA 1
ATOM 1697 C C . TYR B 1 62 ? 4.016 -2.219 24.258 1.00 6.23 62 TYR B C 1
ATOM 1698 O O . TYR B 1 62 ? 3.607 -3.316 23.888 1.00 6.28 62 TYR B O 1
ATOM 1707 N N . GLU B 1 63 ? 3.624 -1.719 25.434 1.00 4.92 63 GLU B N 1
ATOM 1708 C CA . GLU B 1 63 ? 2.581 -2.353 26.178 1.00 5.12 63 GLU B CA 1
ATOM 1709 C C . GLU B 1 63 ? 1.310 -2.535 25.382 1.00 5.05 63 GLU B C 1
ATOM 1710 O O . GLU B 1 63 ? 0.731 -3.613 25.426 1.00 5.32 63 GLU B O 1
ATOM 1716 N N . GLU B 1 64 ? 0.877 -1.503 24.671 1.00 5.70 64 GLU B N 1
ATOM 1717 C CA A GLU B 1 64 ? -0.371 -1.580 23.910 0.70 5.92 64 GLU B CA 1
ATOM 1718 C CA B GLU B 1 64 ? -0.386 -1.588 23.910 0.30 6.48 64 GLU B CA 1
ATOM 1719 C C . GLU B 1 64 ? -0.318 -2.630 22.801 1.00 6.22 64 GLU B C 1
ATOM 1720 O O . GLU B 1 64 ? -1.321 -3.323 22.522 1.00 6.15 64 GLU B O 1
ATOM 1731 N N . ARG B 1 65 ? 0.864 -2.807 22.217 1.00 5.55 65 ARG B N 1
ATOM 1732 C CA A ARG B 1 65 ? 1.030 -3.836 21.216 0.60 5.94 65 ARG B CA 1
ATOM 1733 C CA B ARG B 1 65 ? 1.154 -3.858 21.232 0.20 6.24 65 ARG B CA 1
ATOM 1734 C CA C ARG B 1 65 ? 1.075 -3.848 21.218 0.20 6.05 65 ARG B CA 1
ATOM 1735 C C . ARG B 1 65 ? 0.962 -5.237 21.835 1.00 5.60 65 ARG B C 1
ATOM 1736 O O . ARG B 1 65 ? 0.339 -6.101 21.234 1.00 6.31 65 ARG B O 1
ATOM 1758 N N . LEU B 1 66 ? 1.517 -5.435 23.042 1.00 5.67 66 LEU B N 1
ATOM 1759 C CA . LEU B 1 66 ? 1.369 -6.722 23.738 1.00 5.41 66 LEU B CA 1
ATOM 1760 C C . LEU B 1 66 ? -0.129 -6.901 24.024 1.00 5.48 66 LEU B C 1
ATOM 1761 O O . LEU B 1 66 ? -0.662 -8.028 23.909 1.00 5.99 66 LEU B O 1
ATOM 1766 N N . PHE B 1 67 ? -0.835 -5.807 24.411 1.00 5.44 67 PHE B N 1
ATOM 1767 C CA . PHE B 1 67 ? -2.233 -5.988 24.792 1.00 6.36 67 PHE B CA 1
ATOM 1768 C C . PHE B 1 67 ? -3.038 -6.424 23.559 1.00 5.84 67 PHE B C 1
ATOM 1769 O O . PHE B 1 67 ? -3.942 -7.262 23.666 1.00 6.16 67 PHE B O 1
ATOM 1777 N N . ALA B 1 68 ? -2.740 -5.839 22.401 1.00 5.95 68 ALA B N 1
ATOM 1778 C CA . ALA B 1 68 ? -3.413 -6.201 21.153 1.00 7.70 68 ALA B CA 1
ATOM 1779 C C . ALA B 1 68 ? -3.032 -7.613 20.761 1.00 7.10 68 ALA B C 1
ATOM 1780 O O . ALA B 1 68 ? -3.904 -8.505 20.561 1.00 6.53 68 ALA B O 1
ATOM 1782 N N . ASP B 1 69 ? -1.729 -7.862 20.646 1.00 7.05 69 ASP B N 1
ATOM 1783 C CA . ASP B 1 69 ? -1.248 -9.217 20.204 1.00 7.46 69 ASP B CA 1
ATOM 1784 C C . ASP B 1 69 ? -1.873 -10.357 21.038 1.00 6.72 69 ASP B C 1
ATOM 1785 O O . ASP B 1 69 ? -2.231 -11.421 20.530 1.00 7.13 69 ASP B O 1
ATOM 1790 N N . TYR B 1 70 ? -1.981 -10.146 22.348 1.00 6.11 70 TYR B N 1
ATOM 1791 C CA . TYR B 1 70 ? -2.431 -11.152 23.283 1.00 7.02 70 TYR B CA 1
ATOM 1792 C C . TYR B 1 70 ? -3.839 -11.016 23.744 1.00 7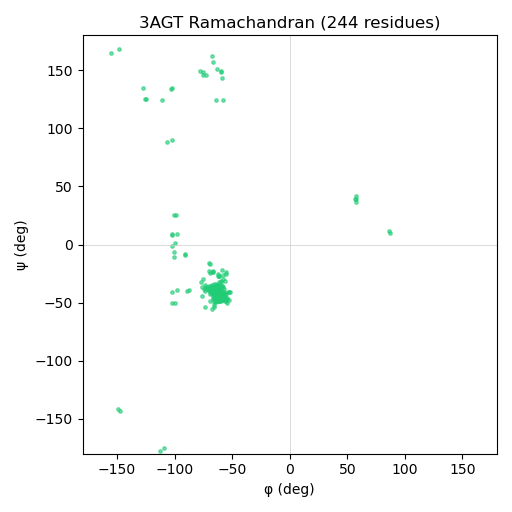.41 70 TYR B C 1
ATOM 1793 O O . TYR B 1 70 ? -4.282 -11.798 24.598 1.00 8.47 70 TYR B O 1
ATOM 1802 N N . ALA B 1 71 ? -4.584 -10.121 23.121 1.00 6.36 71 ALA B N 1
ATOM 1803 C CA . ALA B 1 71 ? -6.006 -9.979 23.339 1.00 6.67 71 ALA B CA 1
ATOM 1804 C C . ALA B 1 71 ? -6.341 -9.705 24.791 1.00 7.64 71 ALA B C 1
ATOM 1805 O O . ALA B 1 71 ? -7.338 -10.193 25.317 1.00 8.49 71 ALA B O 1
ATOM 1807 N N . TYR B 1 72 ? -5.544 -8.843 25.410 1.00 7.83 72 TYR B N 1
ATOM 1808 C CA . TYR B 1 72 ? -5.725 -8.521 26.827 1.00 7.70 72 TYR B CA 1
ATOM 1809 C C . TYR B 1 72 ? -7.066 -7.837 27.078 1.00 8.37 72 TYR B C 1
ATOM 1810 O O . TYR B 1 72 ? -7.357 -6.793 26.496 1.00 8.15 72 TYR B O 1
ATOM 1819 N N . PRO B 1 73 ? -7.895 -8.390 27.975 1.00 9.39 73 PRO B N 1
ATOM 1820 C CA . PRO B 1 73 ? -9.231 -7.825 28.157 1.00 10.57 73 PRO B CA 1
ATOM 1821 C C . PRO B 1 73 ? -9.321 -6.385 28.631 1.00 10.03 73 PRO B C 1
ATOM 1822 O O . PRO B 1 73 ? -10.326 -5.713 28.323 1.00 11.34 73 PRO B O 1
ATOM 1826 N N . GLU B 1 74 ? -8.310 -5.905 29.357 1.00 9.88 74 GLU B N 1
ATOM 1827 C CA . GLU B 1 74 ? -8.344 -4.507 29.805 1.00 9.92 74 GLU B CA 1
ATOM 1828 C C . GLU B 1 74 ? -7.528 -3.541 28.940 1.00 8.87 74 GLU B C 1
ATOM 1829 O O . GLU B 1 74 ? -7.086 -2.496 29.406 1.00 10.41 74 GLU B O 1
ATOM 1835 N N . ALA B 1 75 ? -7.323 -3.876 27.668 1.00 8.13 75 ALA B N 1
ATOM 1836 C CA . ALA B 1 75 ? -6.518 -3.083 26.744 1.00 8.49 75 ALA B CA 1
ATOM 1837 C C . ALA B 1 75 ? -7.068 -1.670 26.602 1.00 8.11 75 ALA B C 1
ATOM 1838 O O . ALA B 1 75 ? -6.276 -0.730 26.661 1.00 9.49 75 ALA B O 1
ATOM 1840 N N . THR B 1 76 ? -8.379 -1.498 26.443 1.00 8.35 76 THR B N 1
ATOM 1841 C CA A THR B 1 76 ? -9.023 -0.182 26.238 0.50 9.19 76 THR B CA 1
ATOM 1842 C CA B THR B 1 76 ? -8.903 -0.156 26.179 0.50 10.43 76 THR B CA 1
ATOM 1843 C C . THR B 1 76 ? -8.727 0.730 27.391 1.00 9.67 76 THR B C 1
ATOM 1844 O O . THR B 1 76 ? -8.291 1.841 27.220 1.00 8.75 76 THR B O 1
ATOM 1851 N N . ARG B 1 77 ? -9.020 0.254 28.591 1.00 8.93 77 ARG B N 1
ATOM 1852 C CA A ARG B 1 77 ? -8.825 1.033 29.804 0.70 10.72 77 ARG B CA 1
ATOM 1853 C CA B ARG B 1 77 ? -8.840 1.018 29.796 0.30 10.27 77 ARG B CA 1
ATOM 1854 C C . ARG B 1 77 ? -7.384 1.440 29.983 1.00 8.56 77 ARG B C 1
ATOM 1855 O O . ARG B 1 77 ? -7.119 2.569 30.300 1.00 9.07 77 ARG B O 1
ATOM 1870 N N . HIS B 1 78 ? -6.471 0.499 29.817 1.00 7.68 78 HIS B N 1
ATOM 1871 C CA . HIS B 1 78 ? -5.091 0.767 30.052 1.00 7.80 78 HIS B CA 1
ATOM 1872 C C . HIS B 1 78 ? -4.536 1.753 29.017 1.00 6.86 78 HIS B C 1
ATOM 1873 O O . HIS B 1 78 ? -3.818 2.742 29.384 1.00 6.17 78 HIS B O 1
ATOM 1880 N N . LYS B 1 79 ? -4.924 1.598 27.756 1.00 7.06 79 LYS B N 1
ATOM 1881 C CA . LYS B 1 79 ? -4.553 2.563 26.709 1.00 7.58 79 LYS B CA 1
ATOM 1882 C C . LYS B 1 79 ? -5.044 3.967 27.023 1.00 6.88 79 LYS B C 1
ATOM 1883 O O . LYS B 1 79 ? -4.294 4.964 26.825 1.00 6.84 79 LYS B O 1
ATOM 1889 N N . GLU B 1 80 ? -6.264 4.096 27.547 1.00 7.47 80 GLU B N 1
ATOM 1890 C CA . GLU B 1 80 ? -6.810 5.422 27.860 1.00 7.94 80 GLU B CA 1
ATOM 1891 C C . GLU B 1 80 ? -6.035 6.057 29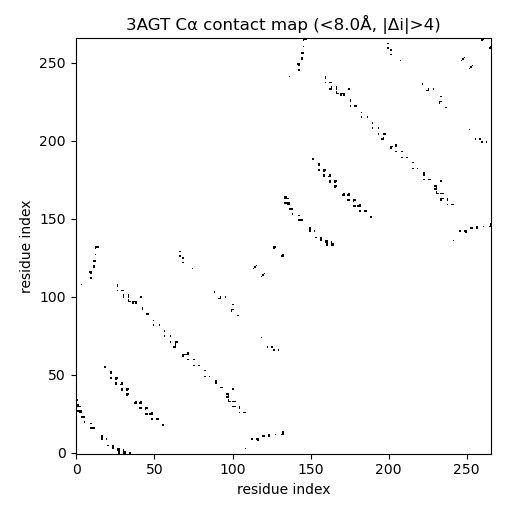.022 1.00 7.63 80 GLU B C 1
ATOM 1892 O O . GLU B 1 80 ? -5.758 7.276 29.007 1.00 8.25 80 GLU B O 1
ATOM 1898 N N . ILE B 1 81 ? -5.645 5.234 30.002 1.00 6.84 81 ILE B N 1
ATOM 1899 C CA . ILE B 1 81 ? -4.820 5.717 31.106 1.00 7.87 81 ILE B CA 1
ATOM 1900 C C . ILE B 1 81 ? -3.507 6.296 30.559 1.00 6.36 81 ILE B C 1
ATOM 1901 O O . ILE B 1 81 ? -3.073 7.384 30.986 1.00 8.57 81 ILE B O 1
ATOM 1906 N N . HIS B 1 82 ? -2.851 5.581 29.654 1.00 6.03 82 HIS B N 1
ATOM 1907 C CA . HIS B 1 82 ? -1.625 6.043 29.065 1.00 5.74 82 HIS B CA 1
ATOM 1908 C C . HIS B 1 82 ? -1.894 7.335 28.330 1.00 5.91 82 HIS B C 1
ATOM 1909 O O . HIS B 1 82 ? -1.114 8.275 28.425 1.00 6.86 82 HIS B O 1
ATOM 1916 N N . ARG B 1 83 ? -2.932 7.360 27.513 1.00 6.17 83 ARG B N 1
ATOM 1917 C CA . ARG B 1 83 ? -3.199 8.538 26.677 1.00 6.92 83 ARG B CA 1
ATOM 1918 C C . ARG B 1 83 ? -3.413 9.770 27.540 1.00 7.11 83 ARG B C 1
ATOM 1919 O O . ARG B 1 83 ? -2.898 10.877 27.225 1.00 6.78 83 ARG B O 1
ATOM 1927 N N . ARG B 1 84 ? -4.167 9.642 28.618 1.00 6.88 84 ARG B N 1
ATOM 1928 C CA . ARG B 1 84 ? -4.381 10.778 29.534 1.00 8.74 84 ARG B CA 1
ATOM 1929 C C . ARG B 1 84 ? -3.077 11.253 30.169 1.00 8.65 84 ARG B C 1
ATOM 1930 O O . ARG B 1 84 ? -2.855 12.439 30.333 1.00 9.31 84 ARG B O 1
ATOM 1938 N N . PHE B 1 85 ? -2.160 10.341 30.461 1.00 8.12 85 PHE B N 1
ATOM 1939 C CA . PHE B 1 85 ? -0.904 10.761 31.049 1.00 7.51 85 PHE B CA 1
ATOM 1940 C C . PHE B 1 85 ? -0.037 11.458 29.989 1.00 7.59 85 PHE B C 1
ATOM 1941 O O . PHE B 1 85 ? 0.651 12.431 30.307 1.00 9.11 85 PHE B O 1
ATOM 1949 N N . VAL B 1 86 ? -0.023 10.997 28.741 1.00 8.22 86 VAL B N 1
ATOM 1950 C CA . VAL B 1 86 ? 0.708 11.717 27.723 1.00 8.62 86 VAL B CA 1
ATOM 1951 C C . VAL B 1 86 ? 0.181 13.154 27.608 1.00 8.79 86 VAL B C 1
ATOM 1952 O O . VAL B 1 86 ? 0.956 14.128 27.561 1.00 7.75 86 VAL B O 1
ATOM 1956 N N . GLU B 1 87 ? -1.133 13.304 27.608 1.00 8.90 87 GLU B N 1
ATOM 1957 C CA . GLU B 1 87 ? -1.734 14.646 27.566 1.00 11.24 87 GLU B CA 1
ATOM 1958 C C . GLU B 1 87 ? -1.257 15.456 28.745 1.00 10.16 87 GLU B C 1
ATOM 1959 O O . GLU B 1 87 ? -0.922 16.655 28.577 1.00 11.17 87 GLU B O 1
ATOM 1965 N N . THR B 1 88 ? -1.218 14.869 29.944 1.00 9.96 88 THR B N 1
ATOM 1966 C CA . THR B 1 88 ? -0.746 15.562 31.152 1.00 10.61 88 THR B CA 1
ATOM 1967 C C . THR B 1 88 ? 0.721 15.969 31.047 1.00 9.34 88 THR B C 1
ATOM 1968 O O . THR B 1 88 ? 1.110 17.092 31.441 1.00 10.23 88 THR B O 1
ATOM 1972 N N . VAL B 1 89 ? 1.544 15.084 30.511 1.00 9.11 89 VAL B N 1
ATOM 1973 C CA . VAL B 1 89 ? 2.953 15.370 30.353 1.00 8.96 89 VAL B CA 1
ATOM 1974 C C . VAL B 1 89 ? 3.173 16.534 29.385 1.00 8.71 89 VAL B C 1
ATOM 1975 O O . VAL B 1 89 ? 4.062 17.385 29.631 1.00 8.79 89 VAL B O 1
ATOM 1979 N N . LEU B 1 90 ? 2.403 16.578 28.288 1.00 9.04 90 LEU B N 1
ATOM 1980 C CA . LEU B 1 90 ? 2.465 17.720 27.351 1.00 10.42 90 LEU B CA 1
ATOM 1981 C C . LEU B 1 90 ? 2.092 19.019 28.044 1.00 10.37 90 LEU B C 1
ATOM 1982 O O . LEU B 1 90 ? 2.722 20.074 27.818 1.00 11.16 90 LEU B O 1
ATOM 1987 N N . LYS B 1 91 ? 1.102 18.970 28.915 1.00 10.68 91 LYS B N 1
ATOM 1988 C CA . LYS B 1 91 ? 0.721 20.170 29.682 1.00 11.73 91 LYS B CA 1
ATOM 1989 C C . LYS B 1 91 ? 1.855 20.603 30.598 1.00 11.21 91 LYS B C 1
ATOM 1990 O O . LYS B 1 91 ? 2.246 21.782 30.605 1.00 10.57 91 LYS B O 1
ATOM 1996 N N . TRP B 1 92 ? 2.416 19.675 31.364 1.00 10.18 92 TRP B N 1
ATOM 1997 C CA . TRP B 1 92 ? 3.518 19.974 32.270 1.00 9.07 92 TRP B CA 1
ATOM 1998 C C . TRP B 1 92 ? 4.714 20.547 31.540 1.00 9.33 92 TRP B C 1
ATOM 1999 O O . TRP B 1 92 ? 5.417 21.440 32.077 1.00 9.73 92 TRP B O 1
ATOM 2010 N N . GLU B 1 93 ? 4.964 20.069 30.308 1.00 9.23 93 GLU B N 1
ATOM 2011 C CA . GLU B 1 93 ? 6.128 20.466 29.560 1.00 11.00 93 GLU B CA 1
ATOM 2012 C C . GLU B 1 93 ? 6.083 21.973 29.305 1.00 10.09 93 GLU B C 1
ATOM 2013 O O . GLU B 1 93 ? 7.117 22.657 29.287 1.00 11.03 93 GLU B O 1
ATOM 2019 N N . LYS B 1 94 ? 4.885 22.500 29.085 1.00 10.99 94 LYS B N 1
ATOM 2020 C CA A LYS B 1 94 ? 4.722 23.932 28.793 0.70 10.96 94 LYS B CA 1
ATOM 2021 C CA B LYS B 1 94 ? 4.744 23.926 28.782 0.30 10.84 94 LYS B CA 1
ATOM 2022 C C . LYS B 1 94 ? 5.302 24.845 29.877 1.00 10.75 94 LYS B C 1
ATOM 2023 O O . LYS B 1 94 ? 5.842 25.919 29.563 1.00 9.95 94 LYS B O 1
ATOM 2034 N N . GLN B 1 95 ? 5.198 24.411 31.136 1.00 10.66 95 GLN B N 1
ATOM 2035 C CA . GLN B 1 95 ? 5.728 25.194 32.266 1.00 11.39 95 GLN B CA 1
ATOM 2036 C C . GLN B 1 95 ? 7.245 25.274 32.233 1.00 11.69 95 GLN B C 1
ATOM 2037 O O . GLN B 1 95 ? 7.821 26.156 32.838 1.00 10.94 95 GLN B O 1
ATOM 2043 N N . LEU B 1 96 ? 7.903 24.324 31.558 1.00 11.77 96 LEU B N 1
ATOM 2044 C CA . LEU B 1 96 ? 9.384 24.331 31.534 1.00 12.33 96 LEU B CA 1
ATOM 2045 C C . LEU B 1 96 ? 10.042 25.438 30.730 1.00 12.78 96 LEU B C 1
ATOM 2046 O O . LEU B 1 96 ? 11.180 25.754 31.009 1.00 13.25 96 LEU B O 1
ATOM 2051 N N . ALA B 1 97 ? 9.341 26.039 29.757 1.00 13.71 97 ALA B N 1
ATOM 2052 C CA . ALA B 1 97 ? 9.914 27.164 29.009 1.00 14.54 97 ALA B CA 1
ATOM 2053 C C . ALA B 1 97 ? 10.345 28.309 29.903 1.00 14.12 97 ALA B C 1
ATOM 2054 O O . ALA B 1 97 ? 11.447 28.845 29.749 1.00 15.18 97 ALA B O 1
ATOM 2056 N N . ALA B 1 98 ? 9.447 28.703 30.814 1.00 13.61 98 ALA B N 1
ATOM 2057 C CA . ALA B 1 98 ? 9.672 29.836 31.715 1.00 13.58 98 ALA B CA 1
ATOM 2058 C C . ALA B 1 98 ? 10.098 29.383 33.089 1.00 14.26 98 ALA B C 1
ATOM 2059 O O . ALA B 1 98 ? 10.504 30.198 33.908 1.00 14.31 98 ALA B O 1
ATOM 2061 N N . GLY B 1 99 ? 9.990 28.080 33.327 1.00 13.77 99 GLY B N 1
ATOM 2062 C CA . GLY B 1 99 ? 10.254 27.486 34.626 1.00 14.87 99 GLY B CA 1
ATOM 2063 C C . GLY B 1 99 ? 11.692 27.551 35.076 1.00 14.14 99 GLY B C 1
ATOM 2064 O O . GLY B 1 99 ? 12.620 27.689 34.275 1.00 15.92 99 GLY B O 1
ATOM 2065 N N . ASP B 1 100 ? 11.880 27.468 36.382 1.00 13.06 100 ASP B N 1
ATOM 2066 C CA . ASP B 1 100 ? 13.217 27.349 36.943 1.00 13.40 100 ASP B CA 1
ATOM 2067 C C . ASP B 1 100 ? 13.416 25.933 37.518 1.00 13.01 100 ASP B C 1
ATOM 2068 O O . ASP B 1 100 ? 12.542 25.068 37.391 1.00 11.75 100 ASP B O 1
ATOM 2073 N N . PRO B 1 101 ? 14.564 25.684 38.164 1.00 12.99 101 PRO B N 1
ATOM 2074 C CA . PRO B 1 101 ? 14.776 24.330 38.681 1.00 13.28 101 PRO B CA 1
ATOM 2075 C C . PRO B 1 101 ? 13.730 23.850 39.686 1.00 13.04 101 PRO B C 1
ATOM 2076 O O . PRO B 1 101 ? 13.397 22.675 39.720 1.00 12.27 101 PRO B O 1
ATOM 2080 N N . GLU B 1 102 ? 13.162 24.751 40.465 1.00 13.65 102 GLU B N 1
ATOM 2081 C CA . GLU B 1 102 ? 12.087 24.379 41.377 1.00 13.78 102 GLU B CA 1
ATOM 2082 C C . GLU B 1 102 ? 10.809 23.897 40.656 1.00 13.13 102 GLU B C 1
ATOM 2083 O O . GLU B 1 102 ? 10.150 22.952 41.118 1.00 14.15 102 GLU B O 1
ATOM 2089 N N . VAL B 1 103 ? 10.482 24.509 39.511 1.00 12.17 103 VAL B N 1
ATOM 2090 C CA . VAL B 1 103 ? 9.388 24.013 38.652 1.00 12.09 103 VAL B CA 1
ATOM 2091 C C . VAL B 1 103 ? 9.723 22.598 38.166 1.00 10.71 103 VAL B C 1
ATOM 2092 O O . VAL B 1 103 ? 8.869 21.720 38.166 1.00 10.39 103 VAL B O 1
ATOM 2096 N N . VAL B 1 104 ? 10.983 22.356 37.823 1.00 10.28 104 VAL B N 1
ATOM 2097 C CA . VAL B 1 104 ? 11.397 21.018 37.426 1.00 10.26 104 VAL B CA 1
ATOM 2098 C C . VAL B 1 104 ? 11.158 20.057 38.579 1.00 10.63 104 VAL B C 1
ATOM 2099 O O . VAL B 1 104 ? 10.651 18.943 38.355 1.00 10.38 104 VAL B O 1
ATOM 2103 N N . MET B 1 105 ? 11.509 20.457 39.798 1.00 11.36 105 MET B N 1
ATOM 2104 C CA . MET B 1 105 ? 11.276 19.595 40.963 1.00 13.22 105 MET B CA 1
ATOM 2105 C C . MET B 1 105 ? 9.817 19.285 41.220 1.00 13.18 105 MET B C 1
ATOM 2106 O O . MET B 1 105 ? 9.475 18.126 41.517 1.00 13.54 105 MET B O 1
ATOM 2111 N N . THR B 1 106 ? 8.951 20.280 41.101 1.00 12.62 106 THR B N 1
ATOM 2112 C CA . THR B 1 106 ? 7.529 20.041 41.239 1.00 13.71 106 THR B CA 1
ATOM 2113 C C . THR B 1 106 ? 7.054 19.030 40.179 1.00 12.65 106 THR B C 1
ATOM 2114 O O . THR B 1 106 ? 6.316 18.098 40.463 1.00 13.20 106 THR B O 1
ATOM 2118 N N . THR B 1 107 ? 7.486 19.239 38.952 1.00 11.77 107 THR B N 1
ATOM 2119 C CA . THR B 1 107 ? 7.168 18.347 37.833 1.00 11.74 107 THR B CA 1
ATOM 2120 C C . THR B 1 107 ? 7.638 16.933 38.120 1.00 11.09 107 THR B C 1
ATOM 2121 O O . THR B 1 107 ? 6.876 15.982 37.906 1.00 11.72 107 THR B O 1
ATOM 2125 N N . LEU B 1 108 ? 8.859 16.774 38.623 1.00 11.37 108 LEU B N 1
ATOM 2126 C CA . LEU B 1 108 ? 9.389 15.448 39.038 1.00 11.85 108 LEU B CA 1
ATOM 2127 C C . LEU B 1 108 ? 8.543 14.758 40.071 1.00 12.34 108 LEU B C 1
ATOM 2128 O O . LEU B 1 108 ? 8.307 13.536 39.965 1.00 11.23 108 LEU B O 1
ATOM 2133 N N . ARG B 1 109 ? 8.092 15.477 41.083 1.00 13.00 109 ARG B N 1
ATOM 2134 C CA . ARG B 1 109 ? 7.185 14.883 42.058 1.00 14.32 109 ARG B CA 1
ATOM 2135 C C . ARG B 1 109 ? 5.957 14.299 41.365 1.00 13.08 109 ARG B C 1
ATOM 2136 O O . ARG B 1 109 ? 5.542 13.183 41.684 1.00 13.05 109 ARG B O 1
ATOM 2144 N N . GLY B 1 110 ? 5.402 15.010 40.387 1.00 11.66 110 GLY B N 1
ATOM 2145 C CA . GLY B 1 110 ? 4.215 14.514 39.704 1.00 11.52 110 GLY B CA 1
ATOM 2146 C C . GLY B 1 110 ? 4.535 13.303 38.852 1.00 10.42 110 GLY B C 1
ATOM 2147 O O . GLY B 1 110 ? 3.774 12.352 38.825 1.00 10.57 110 GLY B O 1
ATOM 2148 N N . LEU B 1 111 ? 5.660 13.354 38.146 1.00 9.66 111 LEU B N 1
ATOM 2149 C CA . LEU B 1 111 ? 6.096 12.257 37.294 1.00 10.09 111 LEU B CA 1
ATOM 2150 C C . LEU B 1 111 ? 6.334 10.993 38.095 1.00 10.08 111 LEU B C 1
ATOM 2151 O O . LEU B 1 111 ? 5.807 9.955 37.731 1.00 9.41 111 LEU B O 1
ATOM 2156 N N . VAL B 1 112 ? 7.052 11.098 39.207 1.00 10.05 112 VAL B N 1
ATOM 2157 C CA . VAL B 1 112 ? 7.375 9.942 40.019 1.00 10.89 112 VAL B CA 1
ATOM 2158 C C . VAL B 1 112 ? 6.094 9.368 40.634 1.00 10.97 112 VAL B C 1
ATOM 2159 O O . VAL B 1 112 ? 5.894 8.143 40.655 1.00 10.51 112 VAL B O 1
ATOM 2163 N N . ASP B 1 113 ? 5.215 10.238 41.141 1.00 11.65 113 ASP B N 1
ATOM 2164 C CA . ASP B 1 113 ? 3.982 9.762 41.754 1.00 12.73 113 ASP B CA 1
ATOM 2165 C C . ASP B 1 113 ? 3.143 8.974 40.768 1.00 11.12 113 ASP B C 1
ATOM 2166 O O . ASP B 1 113 ? 2.644 7.878 41.106 1.00 11.13 113 ASP B O 1
ATOM 2171 N N . TRP B 1 114 ? 3.029 9.481 39.548 1.00 9.26 114 TRP B N 1
ATOM 2172 C CA . TRP B 1 114 ? 2.211 8.814 38.540 1.00 9.67 114 TRP B CA 1
ATOM 2173 C C . TRP B 1 114 ? 2.843 7.508 38.117 1.00 8.48 114 TRP B C 1
ATOM 2174 O O . TRP B 1 114 ? 2.175 6.511 38.062 1.00 8.87 114 TRP B O 1
ATOM 2185 N N . LEU B 1 115 ? 4.128 7.532 37.806 1.00 8.38 115 LEU B N 1
ATOM 2186 C CA . LEU B 1 115 ? 4.831 6.343 37.340 1.00 8.94 115 LEU B CA 1
ATOM 2187 C C . LEU B 1 115 ? 4.841 5.209 38.344 1.00 8.65 115 LEU B C 1
ATOM 2188 O O . LEU B 1 115 ? 4.546 4.086 37.994 1.00 8.19 115 LEU B O 1
ATOM 2193 N N . VAL B 1 116 ? 5.191 5.493 39.589 1.00 9.06 116 VAL B N 1
ATOM 2194 C CA . VAL B 1 116 ? 5.248 4.431 40.589 1.00 10.32 116 VAL B CA 1
ATOM 2195 C C . VAL B 1 116 ? 3.857 3.830 40.779 1.00 9.34 116 VAL B C 1
ATOM 2196 O O . VAL B 1 116 ? 3.702 2.612 40.823 1.00 9.51 116 VAL B O 1
ATOM 2200 N N . ASN B 1 117 ? 2.839 4.673 40.899 1.00 9.13 117 ASN B N 1
ATOM 2201 C CA . ASN B 1 117 ? 1.480 4.147 41.030 1.00 9.90 117 ASN B CA 1
ATOM 2202 C C . ASN B 1 117 ? 1.051 3.348 39.805 1.00 8.48 117 ASN B C 1
ATOM 2203 O O . ASN B 1 117 ? 0.472 2.266 39.942 1.00 9.10 117 ASN B O 1
ATOM 2208 N N . HIS B 1 118 ? 1.327 3.868 38.613 1.00 7.92 118 HIS B N 1
ATOM 2209 C CA . HIS B 1 118 ? 0.923 3.196 37.395 1.00 7.55 118 HIS B CA 1
ATOM 2210 C C . HIS B 1 118 ? 1.584 1.817 37.242 1.00 8.32 118 HIS B C 1
ATOM 2211 O O . HIS B 1 118 ? 0.905 0.805 36.923 1.00 7.31 118 HIS B O 1
ATOM 2218 N N . ILE B 1 119 ? 2.883 1.748 37.518 1.00 7.98 119 ILE B N 1
ATOM 2219 C CA . ILE B 1 119 ? 3.587 0.456 37.457 1.00 8.23 119 ILE B CA 1
ATOM 2220 C C . ILE B 1 119 ? 3.017 -0.524 38.458 1.00 8.69 119 ILE B C 1
ATOM 2221 O O . ILE B 1 119 ? 2.731 -1.688 38.130 1.00 7.70 119 ILE B O 1
ATOM 2226 N N . MET B 1 120 ? 2.850 -0.067 39.689 1.00 9.02 120 MET B N 1
ATOM 2227 C CA . MET B 1 120 ? 2.455 -1.005 40.729 1.00 10.99 120 MET B CA 1
ATOM 2228 C C . MET B 1 120 ? 0.984 -1.366 40.672 1.00 11.52 120 MET B C 1
ATOM 2229 O O . MET B 1 120 ? 0.628 -2.481 41.055 1.00 12.66 120 MET B O 1
ATOM 2234 N N . LYS B 1 121 ? 0.120 -0.445 40.240 1.00 11.30 121 LYS B N 1
ATOM 2235 C CA . LYS B 1 121 ? -1.311 -0.691 40.265 1.00 12.86 121 LYS B CA 1
ATOM 2236 C C . LYS B 1 121 ? -1.865 -1.145 38.915 1.00 12.09 121 LYS B C 1
ATOM 2237 O O . LYS B 1 121 ? -2.752 -2.020 38.872 1.00 14.13 121 LYS B O 1
ATOM 2243 N N . GLU B 1 122 ? -1.385 -0.565 37.814 1.00 9.61 122 GLU B N 1
ATOM 2244 C CA . GLU B 1 122 ? -1.987 -0.870 36.530 1.00 9.50 122 GLU B CA 1
ATOM 2245 C C . GLU B 1 122 ? -1.163 -1.855 35.713 1.00 7.82 122 GLU B C 1
ATOM 2246 O O . GLU B 1 122 ? -1.696 -2.858 35.211 1.00 8.56 122 GLU B O 1
ATOM 2252 N N . ASP B 1 123 ? 0.130 -1.596 35.569 1.00 7.88 123 ASP B N 1
ATOM 2253 C CA . ASP B 1 123 ? 0.962 -2.535 34.857 1.00 6.90 123 ASP B CA 1
ATOM 2254 C C . ASP B 1 123 ? 1.013 -3.914 35.513 1.00 6.92 123 ASP B C 1
ATOM 2255 O O . ASP B 1 123 ? 1.034 -4.929 34.836 1.00 7.69 123 ASP B O 1
ATOM 2260 N N . LYS B 1 124 ? 0.981 -3.959 36.832 1.00 7.78 124 LYS B N 1
ATOM 2261 C CA . LYS B 1 124 ? 0.945 -5.223 37.505 1.00 8.62 124 LYS B CA 1
ATOM 2262 C C . LYS B 1 124 ? -0.237 -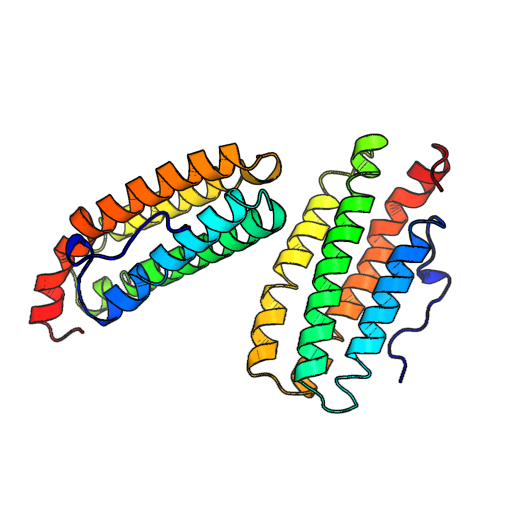6.084 37.061 1.00 8.75 124 LYS B C 1
ATOM 2263 O O . LYS B 1 124 ? -0.130 -7.320 37.060 1.00 9.36 124 LYS B O 1
ATOM 2269 N N . LYS B 1 125 ? -1.356 -5.452 36.693 1.00 9.19 125 LYS B N 1
ATOM 2270 C CA . LYS B 1 125 ? -2.554 -6.246 36.300 1.00 10.20 125 LYS B CA 1
ATOM 2271 C C . LYS B 1 125 ? -2.384 -7.133 35.095 1.00 9.36 125 LYS B C 1
ATOM 2272 O O . LYS B 1 125 ? -3.104 -8.118 34.974 1.00 10.59 125 LYS B O 1
ATOM 2278 N N . TYR B 1 126 ? -1.487 -6.784 34.176 1.00 8.22 126 TYR B N 1
ATOM 2279 C CA . TYR B 1 126 ? -1.307 -7.563 32.952 1.00 7.44 126 TYR B CA 1
ATOM 2280 C C . TYR B 1 126 ? -0.244 -8.657 33.103 1.00 6.83 126 TYR B C 1
ATOM 2281 O O . TYR B 1 126 ? -0.088 -9.511 32.222 1.00 7.22 126 TYR B O 1
ATOM 2290 N N . GLU B 1 127 ? 0.479 -8.656 34.220 1.00 6.35 127 GLU B N 1
ATOM 2291 C CA . GLU B 1 127 ? 1.660 -9.480 34.288 1.00 6.65 127 GLU B CA 1
ATOM 2292 C C . GLU B 1 127 ? 1.338 -10.986 34.237 1.00 7.77 127 GLU B C 1
ATOM 2293 O O . GLU B 1 127 ? 1.923 -11.709 33.416 1.00 8.36 127 GLU B O 1
ATOM 2299 N N . ALA B 1 128 ? 0.437 -11.451 35.095 1.00 8.82 128 ALA B N 1
ATOM 2300 C CA . ALA B 1 128 ? 0.170 -12.897 35.147 1.00 8.91 128 ALA B CA 1
ATOM 2301 C C . ALA B 1 128 ? -0.437 -13.339 33.836 1.00 8.26 128 ALA B C 1
ATOM 2302 O O . ALA B 1 128 ? -0.116 -14.410 33.352 1.00 8.44 128 ALA B O 1
ATOM 2304 N N . TYR B 1 129 ? -1.350 -12.537 33.299 1.00 7.78 129 TYR B N 1
ATOM 2305 C CA . TYR B 1 129 ? -1.996 -12.783 32.022 1.00 7.07 129 TYR B CA 1
ATOM 2306 C C . TYR B 1 129 ? -0.968 -13.028 30.897 1.00 7.70 129 TYR B C 1
ATOM 2307 O O . TYR B 1 129 ? -1.039 -14.018 30.110 1.00 8.10 129 TYR B O 1
ATOM 2316 N N . LEU B 1 130 ? 0.020 -12.159 30.840 1.00 7.00 130 LEU B N 1
ATOM 2317 C CA . LEU B 1 130 ? 1.030 -12.302 29.798 1.00 7.22 130 LEU B CA 1
ATOM 2318 C C . LEU B 1 130 ? 2.047 -13.416 30.066 1.00 7.27 130 LEU B C 1
ATOM 2319 O O . LEU B 1 130 ? 2.429 -14.161 29.133 1.00 9.10 130 LEU B O 1
ATOM 2324 N N . ARG B 1 131 ? 2.433 -13.614 31.334 1.00 7.65 131 ARG B N 1
ATOM 2325 C CA . ARG B 1 131 ? 3.322 -14.738 31.668 1.00 8.35 131 ARG B CA 1
ATOM 2326 C C . ARG B 1 131 ? 2.706 -16.070 31.253 1.00 8.71 131 ARG B C 1
ATOM 2327 O O . ARG B 1 131 ? 3.409 -16.932 30.684 1.00 9.16 131 ARG B O 1
ATOM 2335 N N . GLU B 1 132 ? 1.416 -16.247 31.520 1.00 8.42 132 GLU B N 1
ATOM 2336 C CA . GLU B 1 132 ? 0.772 -17.540 31.257 1.00 9.24 132 GLU B CA 1
ATOM 2337 C C . GLU B 1 132 ? 0.629 -17.798 29.747 1.00 9.52 132 GLU B C 1
ATOM 2338 O O . GLU B 1 132 ? 0.434 -18.964 29.325 1.00 10.82 132 GLU B O 1
ATOM 2344 N N . ARG B 1 133 ? 0.783 -16.722 28.965 1.00 8.38 133 ARG B N 1
ATOM 2345 C CA . ARG B 1 133 ? 0.801 -16.803 27.517 1.00 8.39 133 ARG B CA 1
ATOM 2346 C C . ARG B 1 133 ? 2.198 -16.815 26.884 1.00 9.48 133 ARG B C 1
ATOM 2347 O O . ARG B 1 133 ? 2.358 -16.727 25.684 1.00 10.90 133 ARG B O 1
ATOM 2355 N N . GLY B 1 134 ? 3.218 -16.942 27.724 1.00 9.91 134 GLY B N 1
ATOM 2356 C CA . GLY B 1 134 ? 4.568 -17.179 27.197 1.00 11.38 134 GLY B CA 1
ATOM 2357 C C . GLY B 1 134 ? 5.341 -15.913 26.850 1.00 10.63 134 GLY B C 1
ATOM 2358 O O . GLY B 1 134 ? 6.402 -15.993 26.218 1.00 11.06 134 GLY B O 1
ATOM 2359 N N . VAL B 1 135 ? 4.816 -14.744 27.234 1.00 7.90 135 VAL B N 1
ATOM 2360 C CA . VAL B 1 135 ? 5.500 -13.493 27.020 1.00 9.18 135 VAL B CA 1
ATOM 2361 C C . VAL B 1 135 ? 6.635 -13.350 28.019 1.00 9.12 135 VAL B C 1
ATOM 2362 O O . VAL B 1 135 ? 6.545 -13.792 29.159 1.00 8.79 135 VAL B O 1
ATOM 2366 N N . SER B 1 136 ? 7.692 -12.667 27.602 1.00 11.33 136 SER B N 1
ATOM 2367 C CA . SER B 1 136 ? 8.792 -12.400 28.521 1.00 12.20 136 SER B CA 1
ATOM 2368 C C . SER B 1 136 ? 9.239 -10.954 28.399 1.00 13.92 136 SER B C 1
ATOM 2369 O O . SER B 1 136 ? 8.635 -10.193 27.633 1.00 14.24 136 SER B O 1
#

CATH classification: 1.20.120.50

InterPro domains:
  IPR003660 HAMP domain [PF00672] (443-493)
  IPR003660 HAMP domain [PS50885] (445-497)
  IPR003660 HAMP domain [SM00304] (445-497)
  IPR003660 HAMP domain [SM00304] (546-599)
  IPR004089 Methyl-accepting chemotaxis protein (MCP) signalling domain [PF00015] (599-782)
  IPR004089 Methyl-accepting chemotaxis protein (MCP) signalling domain [PS50111] (544-780)
  IPR004089 Methyl-accepting chemotaxis protein (MCP) signalling domain [SM00283] (554-815)
  IPR012312 Hemerythrin-like [PF01814] (846-955)
  IPR012827 Hemerythrin, metal-binding domain [TIGR02481] (836-957)
  IPR012827 Hemerythrin, metal-binding domain [cd12107] (844-953)
  IPR016131 Haemerythrin, iron-binding site [PS00550] (886-909)
  IPR035938 Hemerythrin-like superfamily [G3DSA:1.20.120.50] (828-963)
  IPR035938 Hemerythrin-like superfamily [SSF47188] (834-957)

Sequence (266 aa):
DVLVKWSEDLANLPSSIDTQHKRLVDYINDLYRRRAARRRRDMDKAREVFDALKNYAVEHFGYEERRLFADYAYPEATRRHKEIHRRFVETVVLKWEKQLAAGDPEVVMTTTLRRGLVDWLVNHIMKEDKKYEAYLRERRGVSDVLVKWSEDLANLPSIDTQHKRRLVDYINDLYRAARRRRDMDKAREVFDALKNYAVEHFGYEEERRRLFADYAYPEATTRRHKEIHRRFVETVLKWEKKQLAAGDPEVVMTTLRGLVDWLVNHIMKEDKKYEAYLRERGVS

Solvent-accessible surface area: 14741 Å² total; per-residue (Å²): 109,88,66,16,156,58,37,144,89,7,15,6,0,78,27,0,25,87,22,1,92,136,0,8,84,46,2,15,42,0,40,90,0,4,150,116,146,50,31,107,67,0,77,115,11,1,55,35,6,21,74,44,4,39,123,4,6,34,91,0,34,157,19,1,73,83,77,78,16,99,75,22,110,170,6,88,57,54,2,119,149,7,36,53,42,4,39,128,76,41,153,119,3,83,103,14,68,10,93,46,1,50,77,13,0,133,22,3,23,98,55,10,46,83,4,3,85,114,22,0,90,118,0,20,74,39,0,127,131,107,66,20,83,123,51,70,16,159,75,49,141,98,6,13,6,0,77,28,0,24,78,23,0,90,123,4,6,81,50,3,8,58,0,35,64,4,3,158,184,141,62,29,77,94,0,80,60,10,0,30,33,6,25,71,36,6,68,122,4,7,33,95,0,33,154,20,3,71,85,76,80,17,100,73,29,113,168,7,107,56,54,1,115,147,12,33,98,42,3,74,128,59,40,144,119,2,83,104,14,67,10,94,47,0,55,75,13,0,148,23,3,27,101,56,13,42,82,4,3,76,117,22,0,96,119,0,19,75,38,0,124,132,105,67,18,84

Foldseek 3Di:
DAPDDDDPLLDFPPVLCVLLVVLSVLLRQLVVCLVVFPLVSNLVSLVVSLVSLVVSLVVVLVLCVVLVPVCSPVSNVLSVVVSVVSVVLSVCSVVDTSVSSVVVSVVVVVSSSCCSNPPVNVCRVVVVVVPHD/DADDDDDPLLDFPPVLCVLLVVLSVLLRQLVVCLVVFPLVSNLVSLVVSLVSLVVSLVVVLVLCVVLVPVCSVVSNVLSVVVSVVSVVLSVCSVVDTSVSSVVVSVVVVVSSSCCSNPPVNVCRVVVVVVPHD